Protein AF-A0A6J2X1V5-F1 (afdb_monomer_lite)

InterPro domains:
  IPR029526 PiggyBac transposable element-derived protein [PF13843] (39-191)
  IPR052638 PiggyBac transposable element-derived [PTHR47055] (6-188)

Foldseek 3Di:
DPDPPPPPPPPPDDDDPDDDDDDPDDDDDFDCVVPPPDDPVRVVCLLVPPVNLVLQQVQLQLQCVVVVNNPLPDDSLNSVLLVVVVVVCVVVPDPDPCQCCDPDPVRHDPSNNVSDPPVNSVSSVVRGWRDNPVDDDPVDQPSRCVNSCVSSVVSCVVPDGDDPDWDWDWDWAQDDDDGPQFDFDDDPDDDDPPGRRTRRPGPGDTDDDDPPPPPPDDDPDDDDDDDD

Secondary structure (DSSP, 8-state):
-----TT------PPPSSPPPPP-SPPPPP--GGGTT--HHHHHHTTS-HHHHHHHHHHHHHHHHHTT-S-----HHHHHHHHHHHHHHHHS--SSTTGGG-SSTTT--HHHHHHS-HHHHHHHHHH---S-TTS--SS-TTGGGHHHHHHHHHHHHHH----SSEEEEEEEEE--S--TTB------SSS------EEEEEEEEEEE---GGG--------------

Sequence (228 aa):
MPQINVSAKLEEFQWIQGDLEPSRQSFPDGNHLQYQNLSPVQLFEMFTDDEVLSMLIEETSRYALFKNCPDPRVTTEKMKCYIGILILTGYNDLPGKRFYWDSDSYMRNELVYNSMRRNRFLQISRFINFADDNHPDLSDKIWKMRPLMDKIKSKFLAHFEPEKHLCYDESMIKYFGKHSCKQFIRATKCGASIPVLGTLLTLKCTKETIPAVLRNTRNYSEKRQLQW

Structure (mmCIF, N/CA/C/O backbone):
data_AF-A0A6J2X1V5-F1
#
_entry.id   AF-A0A6J2X1V5-F1
#
loop_
_atom_site.group_PDB
_atom_site.id
_atom_site.type_symbol
_atom_site.label_atom_id
_atom_site.label_alt_id
_atom_site.label_comp_id
_atom_site.label_asym_id
_atom_site.label_entity_id
_atom_site.label_seq_id
_atom_site.pdbx_PDB_ins_code
_atom_site.Cartn_x
_atom_site.Cartn_y
_atom_site.Cartn_z
_atom_site.occupancy
_atom_site.B_iso_or_equiv
_atom_site.auth_seq_id
_atom_site.auth_comp_id
_atom_site.auth_asym_id
_atom_site.auth_atom_id
_atom_site.pdbx_PDB_model_num
ATOM 1 N N . MET A 1 1 ? -14.454 22.417 5.232 1.00 36.50 1 MET A N 1
ATOM 2 C CA . MET A 1 1 ? -13.923 21.276 6.006 1.00 36.50 1 MET A CA 1
ATOM 3 C C . MET A 1 1 ? -13.870 21.696 7.468 1.00 36.50 1 MET A C 1
ATOM 5 O O . MET A 1 1 ? -13.126 22.632 7.750 1.00 36.50 1 MET A O 1
ATOM 9 N N . PRO A 1 2 ? -14.682 21.130 8.377 1.00 31.45 2 PRO A N 1
ATOM 10 C CA . PRO A 1 2 ? -14.508 21.402 9.797 1.00 31.45 2 PRO A CA 1
ATOM 11 C C . PRO A 1 2 ? -13.168 20.802 10.241 1.00 31.45 2 PRO A C 1
ATOM 13 O O . PRO A 1 2 ? -12.906 19.617 10.058 1.00 31.45 2 PRO A O 1
ATOM 16 N N . GLN A 1 3 ? -12.292 21.665 10.746 1.00 29.95 3 GLN A N 1
ATOM 17 C CA . GLN A 1 3 ? -11.000 21.296 11.309 1.00 29.95 3 GLN A CA 1
ATOM 18 C C . GLN A 1 3 ? -11.257 20.478 12.577 1.00 29.95 3 GLN A C 1
ATOM 20 O O . GLN A 1 3 ? -11.801 21.009 13.546 1.00 29.95 3 GLN A O 1
ATOM 25 N N . ILE A 1 4 ? -10.896 19.193 12.581 1.00 39.75 4 ILE A N 1
ATOM 26 C CA . ILE A 1 4 ? -10.889 18.402 13.814 1.00 39.75 4 ILE A CA 1
ATOM 27 C C . ILE A 1 4 ? -9.754 18.962 14.669 1.00 39.75 4 ILE A C 1
ATOM 29 O O . ILE A 1 4 ? -8.573 18.763 14.387 1.00 39.75 4 ILE A O 1
ATOM 33 N N . ASN A 1 5 ? -10.125 19.739 15.680 1.00 33.47 5 ASN A N 1
ATOM 34 C CA . ASN A 1 5 ? -9.192 20.336 16.615 1.00 33.47 5 ASN A CA 1
ATOM 35 C C . ASN A 1 5 ? -8.626 19.228 17.517 1.00 33.47 5 ASN A C 1
ATOM 37 O O . ASN A 1 5 ? -9.266 18.809 18.477 1.00 33.47 5 ASN A O 1
ATOM 41 N N . VAL A 1 6 ? -7.419 18.749 17.205 1.00 44.69 6 VAL A N 1
ATOM 42 C CA . VAL A 1 6 ? -6.697 17.716 17.979 1.00 44.69 6 VAL A CA 1
ATOM 43 C C . VAL A 1 6 ? -6.245 18.240 19.361 1.00 44.69 6 VAL A C 1
ATOM 45 O O . VAL A 1 6 ? -5.670 17.506 20.153 1.00 44.69 6 VAL A O 1
ATOM 48 N N . SER A 1 7 ? -6.539 19.505 19.690 1.00 42.50 7 SER A N 1
ATOM 49 C CA . SER A 1 7 ? -6.246 20.143 20.983 1.00 42.50 7 SER A CA 1
ATOM 50 C C . SER A 1 7 ? -7.385 20.025 22.011 1.00 42.50 7 SER A C 1
ATOM 52 O O . SER A 1 7 ? -7.439 20.781 22.984 1.00 42.50 7 SER A O 1
ATOM 54 N N . ALA A 1 8 ? -8.331 19.100 21.824 1.00 47.97 8 ALA A N 1
ATOM 55 C CA . ALA A 1 8 ? -9.239 18.744 22.909 1.00 47.97 8 ALA A CA 1
ATOM 56 C C . ALA A 1 8 ? -8.402 18.112 24.032 1.00 47.97 8 ALA A C 1
ATOM 58 O O . ALA A 1 8 ? -7.879 17.010 23.871 1.00 47.97 8 ALA A O 1
ATOM 59 N N . LYS A 1 9 ? -8.227 18.843 25.145 1.00 43.59 9 LYS A N 1
ATOM 60 C CA . LYS A 1 9 ? -7.668 18.321 26.399 1.00 43.59 9 LYS A CA 1
ATOM 61 C C . LYS A 1 9 ? -8.303 16.955 26.653 1.00 43.59 9 LYS A C 1
ATOM 63 O O . LYS A 1 9 ? -9.507 16.889 26.878 1.00 43.59 9 LYS A O 1
ATOM 68 N N . LEU A 1 10 ? -7.507 15.889 26.594 1.00 54.78 10 LEU A N 1
ATOM 69 C CA . LEU A 1 10 ? -7.910 14.604 27.150 1.00 54.78 10 LEU A CA 1
ATOM 70 C C . LEU A 1 10 ? -8.182 14.878 28.626 1.00 54.78 10 LEU A C 1
ATOM 72 O O . LEU A 1 10 ? -7.253 15.206 29.364 1.00 54.78 10 LEU A O 1
ATOM 76 N N . GLU A 1 11 ? -9.454 14.869 29.016 1.00 63.28 11 GLU A N 1
ATOM 77 C CA . GLU A 1 11 ? -9.826 14.972 30.421 1.00 63.28 11 GLU A CA 1
ATOM 78 C C . GLU A 1 11 ? -9.042 13.902 31.186 1.00 63.28 11 GLU A C 1
ATOM 80 O O . GLU A 1 11 ? -8.930 12.760 30.732 1.00 63.28 11 GLU A O 1
ATOM 85 N N . GLU A 1 12 ? -8.412 14.284 32.299 1.00 62.53 12 GLU A N 1
ATOM 86 C CA . GLU A 1 12 ? -7.678 13.335 33.130 1.00 62.53 12 GLU A CA 1
ATOM 87 C C . GLU A 1 12 ? -8.662 12.286 33.649 1.00 62.53 12 GLU A C 1
ATOM 89 O O . GLU A 1 12 ? -9.468 12.541 34.544 1.00 62.53 12 GLU A O 1
ATOM 94 N N . PHE A 1 13 ? -8.614 11.098 33.051 1.00 75.56 13 PHE A N 1
ATOM 95 C CA . PHE A 1 13 ? -9.433 9.973 33.467 1.00 75.56 13 PHE A CA 1
ATOM 96 C C . PHE A 1 13 ? -9.028 9.561 34.884 1.00 75.56 13 PHE A C 1
ATOM 98 O O . PHE A 1 13 ? -7.906 9.107 35.119 1.00 75.56 13 PHE A O 1
ATOM 105 N N . GLN A 1 14 ? -9.949 9.702 35.834 1.00 79.19 14 GLN A N 1
ATOM 106 C CA . GLN A 1 14 ? -9.776 9.157 37.174 1.00 79.19 14 GLN A CA 1
ATOM 107 C C . GLN A 1 14 ? -10.200 7.692 37.183 1.00 79.19 14 GLN A C 1
ATOM 109 O O . GLN A 1 14 ? -11.307 7.343 36.773 1.00 79.19 14 GLN A O 1
ATOM 114 N N . TRP A 1 15 ? -9.311 6.827 37.663 1.00 80.94 15 TRP A N 1
ATOM 115 C CA . TRP A 1 15 ? -9.642 5.429 37.894 1.00 80.94 15 TRP A CA 1
ATOM 116 C C . TRP A 1 15 ? -10.645 5.329 39.037 1.00 80.94 15 TRP A C 1
ATOM 118 O O . TRP A 1 15 ? -10.362 5.738 40.162 1.00 80.94 15 TRP A O 1
ATOM 128 N N . ILE A 1 16 ? -11.810 4.767 38.741 1.00 84.62 16 ILE A N 1
ATOM 129 C CA . ILE A 1 16 ? -12.845 4.486 39.730 1.00 84.62 16 ILE A CA 1
ATOM 130 C C . ILE A 1 16 ? -12.742 3.006 40.090 1.00 84.62 16 ILE A C 1
ATOM 132 O O . ILE A 1 16 ? -12.635 2.150 39.212 1.00 84.62 16 ILE A O 1
ATOM 136 N N . GLN A 1 17 ? -12.758 2.698 41.385 1.00 83.56 17 GLN A N 1
ATOM 137 C CA . GLN A 1 17 ? -12.837 1.324 41.862 1.00 83.56 17 GLN A CA 1
ATOM 138 C C . GLN A 1 17 ? -14.309 0.901 41.928 1.00 83.56 17 GLN A C 1
ATOM 140 O O . GLN A 1 17 ? -15.065 1.423 42.744 1.00 83.56 17 GLN A O 1
ATOM 145 N N . GLY A 1 18 ? -14.708 -0.043 41.079 1.00 87.25 18 GLY A N 1
ATOM 146 C CA . GLY A 1 18 ? -16.077 -0.553 41.000 1.00 87.25 18 GLY A CA 1
ATOM 147 C C . GLY A 1 18 ? -16.443 -0.982 39.582 1.00 87.25 18 GLY A C 1
ATOM 148 O O . GLY A 1 18 ? -15.632 -0.855 38.663 1.00 87.25 18 GLY A O 1
ATOM 149 N N . ASP A 1 19 ? -17.663 -1.486 39.415 1.00 81.75 19 ASP A N 1
ATOM 150 C CA . ASP A 1 19 ? -18.209 -1.771 38.091 1.00 81.75 19 ASP A CA 1
ATOM 151 C C . ASP A 1 19 ? -18.614 -0.465 37.394 1.00 81.75 19 ASP A C 1
ATOM 153 O O . ASP A 1 19 ? -19.048 0.500 38.026 1.00 81.75 19 ASP A O 1
ATOM 157 N N . LEU A 1 20 ? -18.461 -0.428 36.069 1.00 79.75 20 LEU A N 1
ATOM 158 C CA . LEU A 1 20 ? -18.963 0.682 35.269 1.00 79.75 20 LEU A CA 1
ATOM 159 C C . LEU A 1 20 ? -20.489 0.625 35.257 1.00 79.75 20 LEU A C 1
ATOM 161 O O . LEU A 1 20 ? -21.074 -0.343 34.768 1.00 79.75 20 LEU A O 1
ATOM 165 N N . GLU A 1 21 ? -21.130 1.683 35.746 1.00 79.56 21 GLU A N 1
ATOM 166 C CA . GLU A 1 21 ? -22.577 1.819 35.635 1.00 79.56 21 GLU A CA 1
ATOM 167 C C . GLU A 1 21 ? -22.973 1.853 34.150 1.00 79.56 21 GLU A C 1
ATOM 169 O O . GLU A 1 21 ? -22.438 2.668 33.385 1.00 79.56 21 GLU A O 1
ATOM 174 N N . PRO A 1 22 ? -23.889 0.979 33.695 1.00 70.38 22 PRO A N 1
ATOM 175 C CA . PRO A 1 22 ? -24.282 0.947 32.301 1.00 70.38 22 PRO A CA 1
ATOM 176 C C . PRO A 1 22 ? -24.931 2.279 31.919 1.00 70.38 22 PRO A C 1
ATOM 178 O O . PRO A 1 22 ? -25.996 2.656 32.414 1.00 70.38 22 PRO A O 1
ATOM 181 N N . SER A 1 23 ? -24.279 2.988 30.998 1.00 69.62 23 SER A N 1
ATOM 182 C CA . SER A 1 23 ? -24.845 4.156 30.333 1.00 69.62 23 SER A CA 1
ATOM 183 C C . SER A 1 23 ? -26.221 3.803 29.758 1.00 69.62 23 SER A C 1
ATOM 185 O O . SER A 1 23 ? -26.358 2.870 28.966 1.00 69.62 23 SER A O 1
ATOM 187 N N . ARG A 1 24 ? -27.254 4.562 30.144 1.00 66.00 24 ARG A N 1
ATOM 188 C CA . ARG A 1 24 ? -28.610 4.431 29.579 1.00 66.00 24 ARG A CA 1
ATOM 189 C C . ARG A 1 24 ? -28.733 5.025 28.172 1.00 66.00 24 ARG A C 1
ATOM 191 O O . ARG A 1 24 ? -29.808 4.948 27.584 1.00 66.00 24 ARG A O 1
ATOM 198 N N . GLN A 1 25 ? -27.683 5.658 27.650 1.00 76.25 25 GLN A N 1
ATOM 199 C CA . GLN A 1 25 ? -27.736 6.290 26.337 1.00 76.25 25 GLN A CA 1
ATOM 200 C C . GLN A 1 25 ? -27.699 5.222 25.241 1.00 76.25 25 GLN A C 1
ATOM 202 O O . GLN A 1 25 ? -26.851 4.328 25.243 1.00 76.25 25 GLN A O 1
ATOM 207 N N . SER A 1 26 ? -28.636 5.312 24.297 1.00 81.25 26 SER A N 1
ATOM 208 C CA . SER A 1 26 ? -28.599 4.514 23.077 1.00 81.25 26 SER A CA 1
ATOM 209 C C . SER A 1 26 ? -27.367 4.892 22.263 1.00 81.25 26 SER A C 1
ATOM 211 O O . SER A 1 26 ? -27.093 6.075 22.061 1.00 81.25 26 SER A O 1
ATOM 213 N N . PHE A 1 27 ? -26.644 3.888 21.778 1.00 81.25 27 PHE A N 1
ATOM 214 C CA . PHE A 1 27 ? -25.557 4.112 20.837 1.00 81.25 27 PHE A CA 1
ATOM 215 C C . PHE A 1 27 ? -26.139 4.705 19.536 1.00 81.25 27 PHE A C 1
ATOM 217 O O . PHE A 1 27 ? -27.140 4.163 19.063 1.00 81.25 27 PHE A O 1
ATOM 224 N N . PRO A 1 28 ? -25.594 5.812 18.998 1.00 84.75 28 PRO A N 1
ATOM 225 C CA . PRO A 1 28 ? -26.135 6.442 17.797 1.00 84.75 28 PRO A CA 1
ATOM 226 C C . PRO A 1 28 ? -25.982 5.528 16.576 1.00 84.75 28 PRO A C 1
ATOM 228 O O . PRO A 1 28 ? -24.998 4.799 16.466 1.00 84.75 28 PRO A O 1
ATOM 231 N N . ASP A 1 29 ? -26.938 5.585 15.651 1.00 82.25 29 ASP A N 1
ATOM 232 C CA . ASP A 1 29 ? -26.817 4.887 14.370 1.00 82.25 29 ASP A CA 1
ATOM 233 C C . ASP A 1 29 ? -25.713 5.529 13.510 1.00 82.25 29 ASP A C 1
ATOM 235 O O . ASP A 1 29 ? -25.542 6.752 13.507 1.00 82.25 29 ASP A O 1
ATOM 239 N N . GLY A 1 30 ? -24.967 4.701 12.774 1.00 80.06 30 GLY A N 1
ATOM 240 C CA . GLY A 1 30 ? -23.887 5.157 11.897 1.00 80.06 30 GLY A CA 1
ATOM 241 C C . GLY A 1 30 ? -24.402 6.023 10.743 1.00 80.06 30 GLY A C 1
ATOM 242 O O . GLY A 1 30 ? -25.384 5.683 10.076 1.00 80.06 30 GLY A O 1
ATOM 243 N N . ASN A 1 31 ? -23.734 7.149 10.476 1.00 84.38 31 ASN A N 1
ATOM 244 C CA . ASN A 1 31 ? -24.107 8.044 9.382 1.00 84.38 31 ASN A CA 1
ATOM 245 C C . ASN A 1 31 ? -23.266 7.783 8.125 1.00 84.38 31 ASN A C 1
ATOM 247 O O . ASN A 1 31 ? -22.208 8.369 7.920 1.00 84.38 31 ASN A O 1
ATOM 251 N N . HIS A 1 32 ? -23.787 6.955 7.222 1.00 84.75 32 HIS A N 1
ATOM 252 C CA . HIS A 1 32 ? -23.087 6.607 5.981 1.00 84.75 32 HIS A CA 1
ATOM 253 C C . HIS A 1 32 ? -23.535 7.416 4.754 1.00 84.75 32 HIS A C 1
ATOM 255 O O . HIS A 1 32 ? -23.138 7.092 3.634 1.00 84.75 32 HIS A O 1
ATOM 261 N N . LEU A 1 33 ? -24.356 8.464 4.925 1.00 87.00 33 LEU A N 1
ATOM 262 C CA . LEU A 1 33 ? -24.936 9.236 3.811 1.00 87.00 33 LEU A CA 1
ATOM 263 C C . LEU A 1 33 ? -23.867 9.800 2.867 1.00 87.00 33 LEU A C 1
ATOM 265 O O . LEU A 1 33 ? -24.051 9.802 1.651 1.00 87.00 33 LEU A O 1
ATOM 269 N N . GLN A 1 34 ? -22.724 10.215 3.418 1.00 86.06 34 GLN A N 1
ATOM 270 C CA . GLN A 1 34 ? -21.611 10.767 2.644 1.00 86.06 34 GLN A CA 1
ATOM 271 C C . GLN A 1 34 ? -20.937 9.754 1.701 1.00 86.06 34 GLN A C 1
ATOM 273 O O . GLN A 1 34 ? -20.249 10.161 0.768 1.00 86.06 34 GLN A O 1
ATOM 278 N N . TYR A 1 35 ? -21.158 8.451 1.905 1.00 89.56 35 TYR A N 1
ATOM 279 C CA . TYR A 1 35 ? -20.534 7.379 1.126 1.00 89.56 35 TYR A CA 1
ATOM 280 C C . TYR A 1 35 ? -21.466 6.756 0.076 1.00 89.56 35 TYR A C 1
ATOM 282 O O . TYR A 1 35 ? -20.986 6.082 -0.831 1.00 89.56 35 TYR A O 1
ATOM 290 N N . GLN A 1 36 ? -22.784 6.982 0.158 1.00 88.38 36 GLN A N 1
ATOM 291 C CA . GLN A 1 36 ? -23.782 6.260 -0.652 1.00 88.38 36 GLN A CA 1
ATOM 292 C C . GLN A 1 36 ? -23.628 6.457 -2.165 1.00 88.38 36 GLN A C 1
ATOM 294 O O . GLN A 1 36 ? -23.953 5.562 -2.939 1.00 88.38 36 GLN A O 1
ATOM 299 N N . ASN A 1 37 ? -23.121 7.617 -2.586 1.00 92.50 37 ASN A N 1
ATOM 300 C CA . ASN A 1 37 ? -22.983 7.975 -4.000 1.00 92.50 37 ASN A CA 1
ATOM 301 C C . ASN A 1 37 ? -21.549 7.821 -4.528 1.00 92.50 37 ASN A C 1
ATOM 303 O O . ASN A 1 37 ? -21.257 8.257 -5.642 1.00 92.50 37 ASN A O 1
ATOM 307 N N . LEU A 1 38 ? -20.642 7.244 -3.736 1.00 94.25 38 LEU A N 1
ATOM 308 C CA . LEU A 1 38 ? -19.249 7.070 -4.129 1.00 94.25 38 LEU A CA 1
ATOM 309 C C . LEU A 1 38 ? -19.047 5.719 -4.810 1.00 94.25 38 LEU A C 1
ATOM 311 O O . LEU A 1 38 ? -19.494 4.674 -4.340 1.00 94.25 38 LEU A O 1
ATOM 315 N N . SER A 1 39 ? -18.321 5.737 -5.922 1.00 96.69 39 SER A N 1
ATOM 316 C CA . SER A 1 39 ? -17.843 4.511 -6.557 1.00 96.69 39 SER A CA 1
ATOM 317 C C . SER A 1 39 ? -16.803 3.801 -5.673 1.00 96.69 39 SER A C 1
ATOM 319 O O . SER A 1 39 ? -16.118 4.453 -4.879 1.00 96.69 39 SER A O 1
ATOM 321 N N . PRO A 1 40 ? -16.590 2.483 -5.847 1.00 94.62 40 PRO A N 1
ATOM 322 C CA . PRO A 1 40 ? -15.560 1.750 -5.107 1.00 94.62 40 PRO A CA 1
ATOM 323 C C . PRO A 1 40 ? -14.154 2.353 -5.236 1.00 94.62 40 PRO A C 1
ATOM 325 O O . PRO A 1 40 ? -13.378 2.325 -4.285 1.00 94.62 40 PRO A O 1
ATOM 328 N N . VAL A 1 41 ? -13.832 2.930 -6.400 1.00 94.75 41 VAL A N 1
ATOM 329 C CA . VAL A 1 41 ? -12.548 3.609 -6.631 1.00 94.75 41 VAL A CA 1
ATOM 330 C C . VAL A 1 41 ? -12.456 4.883 -5.798 1.00 94.75 41 VAL A C 1
ATOM 332 O O . VAL A 1 41 ? -11.451 5.086 -5.130 1.00 94.75 41 VAL A O 1
ATOM 335 N N . GLN A 1 42 ? -13.515 5.696 -5.771 1.00 95.25 42 GLN A N 1
ATOM 336 C CA . GLN A 1 42 ? -13.543 6.910 -4.954 1.00 95.25 42 GLN A CA 1
ATOM 337 C C . GLN A 1 42 ? -13.412 6.582 -3.468 1.00 95.25 42 GLN A C 1
ATOM 339 O O . GLN A 1 42 ? -12.629 7.230 -2.787 1.00 95.25 42 GLN A O 1
ATOM 344 N N . LEU A 1 43 ? -14.102 5.544 -2.981 1.00 94.81 43 LEU A N 1
ATOM 345 C CA . LEU A 1 43 ? -13.963 5.077 -1.598 1.00 94.81 43 LEU A CA 1
ATOM 346 C C . LEU A 1 43 ? -12.525 4.650 -1.282 1.00 94.81 43 LEU A C 1
ATOM 348 O O . LEU A 1 43 ? -11.999 4.987 -0.227 1.00 94.81 43 LEU A O 1
ATOM 352 N N . PHE A 1 44 ? -11.862 3.945 -2.201 1.00 94.62 44 PHE A N 1
ATOM 353 C CA . PHE A 1 44 ? -10.459 3.561 -2.039 1.00 94.62 44 PHE A CA 1
ATOM 354 C C . PHE A 1 44 ? -9.514 4.775 -2.020 1.00 94.62 44 PHE A C 1
ATOM 356 O O . PHE A 1 44 ? -8.597 4.844 -1.197 1.00 94.62 44 PHE A O 1
ATOM 363 N N . GLU A 1 45 ? -9.747 5.751 -2.898 1.00 94.94 45 GLU A N 1
ATOM 364 C CA . GLU A 1 45 ? -8.949 6.978 -2.996 1.00 94.94 45 GLU A CA 1
ATOM 365 C C . GLU A 1 45 ? -9.090 7.887 -1.762 1.00 94.94 45 GLU A C 1
ATOM 367 O O . GLU A 1 45 ? -8.212 8.708 -1.525 1.00 94.94 45 GLU A O 1
ATOM 372 N N . MET A 1 46 ? -10.102 7.688 -0.906 1.00 94.38 46 MET A N 1
ATOM 373 C CA . MET A 1 46 ? -10.169 8.353 0.408 1.00 94.38 46 MET A CA 1
ATOM 374 C C . MET A 1 46 ? -9.038 7.914 1.354 1.00 94.38 46 MET A C 1
ATOM 376 O O . MET A 1 46 ? -8.592 8.691 2.196 1.00 94.38 46 MET A O 1
ATOM 380 N N . PHE A 1 47 ? -8.554 6.675 1.213 1.00 93.94 47 PHE A N 1
ATOM 381 C CA . PHE A 1 47 ? -7.459 6.124 2.023 1.00 93.94 47 PHE A CA 1
ATOM 382 C C . PHE A 1 47 ? -6.101 6.199 1.319 1.00 93.94 47 PHE A C 1
ATOM 384 O O . PHE A 1 47 ? -5.064 6.217 1.981 1.00 93.94 47 PHE A O 1
ATOM 391 N N . THR A 1 48 ? -6.106 6.226 -0.015 1.00 94.25 48 THR A N 1
ATOM 392 C CA . THR A 1 48 ? -4.909 6.311 -0.866 1.00 94.25 48 THR A CA 1
ATOM 393 C C . THR A 1 48 ? -4.969 7.586 -1.701 1.00 94.25 48 THR A C 1
ATOM 395 O O . THR A 1 48 ? -5.017 7.546 -2.931 1.00 94.25 48 THR A O 1
ATOM 398 N N . ASP A 1 49 ? -5.029 8.716 -1.006 1.00 94.38 49 ASP A N 1
ATOM 399 C CA . ASP A 1 49 ? -5.141 10.037 -1.611 1.00 94.38 49 ASP A CA 1
ATOM 400 C C . ASP A 1 49 ? -3.813 10.512 -2.226 1.00 94.38 49 ASP A C 1
ATOM 402 O O . ASP A 1 49 ? -2.777 9.837 -2.170 1.00 94.38 49 ASP A O 1
ATOM 406 N N . ASP A 1 50 ? -3.834 11.702 -2.827 1.00 95.31 50 ASP A N 1
ATOM 407 C CA . ASP A 1 50 ? -2.652 12.286 -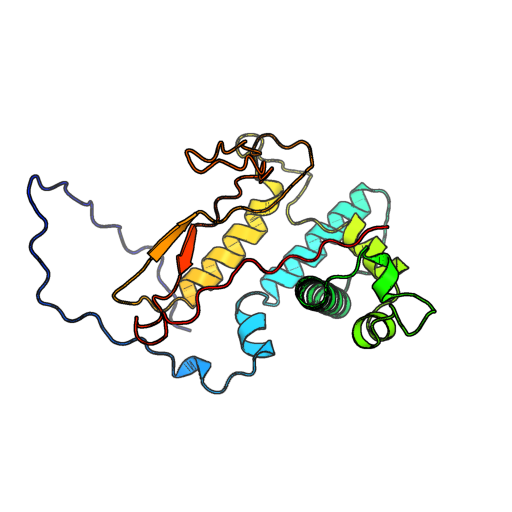3.467 1.00 95.31 50 ASP A CA 1
ATOM 408 C C . ASP A 1 50 ? -1.504 12.522 -2.476 1.00 95.31 50 ASP A C 1
ATOM 410 O O . ASP A 1 50 ? -0.340 12.464 -2.870 1.00 95.31 50 ASP A O 1
ATOM 414 N N . GLU A 1 51 ? -1.800 12.733 -1.190 1.00 95.31 51 GLU A N 1
ATOM 415 C CA . GLU A 1 51 ? -0.793 12.870 -0.137 1.00 95.31 51 GLU A CA 1
ATOM 416 C C . GLU A 1 51 ? -0.044 11.548 0.080 1.00 95.31 51 GLU A C 1
ATOM 418 O O . GLU A 1 51 ? 1.192 11.517 0.070 1.00 95.31 51 GLU A O 1
ATOM 423 N N . VAL A 1 52 ? -0.780 10.441 0.234 1.00 95.94 52 VAL A N 1
ATOM 424 C CA . VAL A 1 52 ? -0.189 9.104 0.352 1.00 95.94 52 VAL A CA 1
ATOM 425 C C . VAL A 1 52 ? 0.590 8.761 -0.914 1.00 95.94 52 VAL A C 1
ATOM 427 O O . VAL A 1 52 ? 1.744 8.346 -0.822 1.00 95.94 52 VAL A O 1
ATOM 430 N N . LEU A 1 53 ? 0.009 8.975 -2.098 1.00 96.38 53 LEU A N 1
ATOM 431 C CA . LEU A 1 53 ? 0.671 8.681 -3.371 1.00 96.38 53 LEU A CA 1
ATOM 432 C C . LEU A 1 53 ? 1.949 9.499 -3.566 1.00 96.38 53 LEU A C 1
ATOM 434 O O . LEU A 1 53 ? 2.959 8.941 -3.994 1.00 96.38 53 LEU A O 1
ATOM 438 N N . SER A 1 54 ? 1.931 10.788 -3.228 1.00 96.19 54 SER A N 1
ATOM 439 C CA . SER A 1 54 ? 3.109 11.654 -3.331 1.00 96.19 54 SER A CA 1
ATOM 440 C C . SER A 1 54 ? 4.234 11.158 -2.432 1.00 96.19 54 SER A C 1
ATOM 442 O O . SER A 1 54 ? 5.358 11.004 -2.906 1.00 96.19 54 SER A O 1
ATOM 444 N N . MET A 1 55 ? 3.920 10.793 -1.184 1.00 95.88 55 MET A N 1
ATOM 445 C CA . MET A 1 55 ? 4.897 10.200 -0.268 1.00 95.88 55 MET A CA 1
ATOM 446 C C . MET A 1 55 ? 5.478 8.894 -0.830 1.00 95.88 55 MET A C 1
ATOM 448 O O . MET A 1 55 ? 6.695 8.727 -0.860 1.00 95.88 55 MET A O 1
ATOM 452 N N . LEU A 1 56 ? 4.639 7.996 -1.361 1.00 95.88 56 LEU A N 1
ATOM 453 C CA . LEU A 1 56 ? 5.116 6.752 -1.976 1.00 95.88 56 LEU A CA 1
ATOM 454 C C . LEU A 1 56 ? 6.090 7.019 -3.130 1.00 95.88 56 LEU A C 1
ATOM 456 O O . LEU A 1 56 ? 7.103 6.331 -3.262 1.00 95.88 56 LEU A O 1
ATOM 460 N N . ILE A 1 57 ? 5.778 7.989 -3.989 1.00 95.69 57 ILE A N 1
ATOM 461 C CA . ILE A 1 57 ? 6.596 8.337 -5.156 1.00 95.69 57 ILE A CA 1
ATOM 462 C C . ILE A 1 57 ? 7.919 8.960 -4.718 1.00 95.69 57 ILE A C 1
ATOM 464 O O . ILE A 1 57 ? 8.968 8.575 -5.241 1.00 95.69 57 ILE A O 1
ATOM 468 N N . GLU A 1 58 ? 7.877 9.890 -3.768 1.00 94.88 58 GLU A N 1
ATOM 469 C CA . GLU A 1 58 ? 9.046 10.590 -3.248 1.00 94.88 58 GLU A CA 1
ATOM 470 C C . GLU A 1 58 ? 10.027 9.611 -2.597 1.00 94.88 58 GLU A C 1
ATOM 472 O O . GLU A 1 58 ? 11.187 9.533 -3.008 1.00 94.88 58 GLU A O 1
ATOM 477 N N . GLU A 1 59 ? 9.547 8.779 -1.669 1.00 94.81 59 GLU A N 1
ATOM 478 C CA . GLU A 1 59 ? 10.392 7.822 -0.952 1.00 94.81 59 GLU A CA 1
ATOM 479 C C . GLU A 1 59 ? 10.942 6.725 -1.867 1.00 94.81 59 GLU A C 1
ATOM 481 O O . GLU A 1 59 ? 12.111 6.340 -1.763 1.00 94.81 59 GLU A O 1
ATOM 486 N N . THR A 1 60 ? 10.136 6.255 -2.823 1.00 95.44 60 THR A N 1
ATOM 487 C CA . THR A 1 60 ? 10.588 5.303 -3.850 1.00 95.44 60 THR A CA 1
ATOM 488 C C . THR A 1 60 ? 11.671 5.915 -4.738 1.00 95.44 60 THR A C 1
ATOM 490 O O . THR A 1 60 ? 12.647 5.246 -5.086 1.00 95.44 60 THR A O 1
ATOM 493 N N . SER A 1 61 ? 11.522 7.186 -5.115 1.00 94.44 61 SER A N 1
ATOM 494 C CA . SER A 1 61 ? 12.488 7.884 -5.970 1.00 94.44 61 SER A CA 1
ATOM 495 C C . SER A 1 61 ? 13.795 8.158 -5.232 1.00 94.44 61 SER A C 1
ATOM 497 O O . SER A 1 61 ? 14.871 7.891 -5.770 1.00 94.44 61 SER A O 1
ATOM 499 N N . ARG A 1 62 ? 13.711 8.589 -3.970 1.00 92.75 62 ARG A N 1
ATOM 500 C CA . ARG A 1 62 ? 14.862 8.761 -3.078 1.00 92.75 62 ARG A CA 1
ATOM 501 C C . ARG A 1 62 ? 15.630 7.452 -2.895 1.00 92.75 62 ARG A C 1
ATOM 503 O O . ARG A 1 62 ? 16.854 7.428 -3.025 1.00 92.75 62 ARG A O 1
ATOM 510 N N . TYR A 1 63 ? 14.926 6.342 -2.675 1.00 93.94 63 TYR A N 1
ATOM 511 C CA . TYR A 1 63 ? 15.565 5.034 -2.544 1.00 93.94 63 TYR A CA 1
ATOM 512 C C . TYR A 1 63 ? 16.190 4.540 -3.858 1.00 93.94 63 TYR A C 1
ATOM 514 O O . TYR A 1 63 ? 17.277 3.958 -3.855 1.00 93.94 63 TYR A O 1
ATOM 522 N N . ALA A 1 64 ? 15.548 4.794 -5.001 1.00 93.56 64 ALA A N 1
ATOM 523 C CA . ALA A 1 64 ? 16.125 4.484 -6.307 1.00 93.56 64 ALA A CA 1
ATOM 524 C C . ALA A 1 64 ? 17.443 5.243 -6.538 1.00 93.56 64 ALA A C 1
ATOM 526 O O . ALA A 1 64 ? 18.428 4.628 -6.955 1.00 93.56 64 ALA A O 1
ATOM 527 N N . LEU A 1 65 ? 17.489 6.534 -6.188 1.00 92.31 65 LEU A N 1
ATOM 528 C CA . LEU A 1 65 ? 18.701 7.356 -6.235 1.00 92.31 65 LEU A CA 1
ATOM 529 C C . LEU A 1 65 ? 19.808 6.778 -5.347 1.00 92.31 65 LEU A C 1
ATOM 531 O O . LEU A 1 65 ? 20.927 6.587 -5.818 1.00 92.31 65 LEU A O 1
ATOM 535 N N . PHE A 1 66 ? 19.480 6.397 -4.109 1.00 90.31 66 PHE A N 1
ATOM 536 C CA . PHE A 1 66 ? 20.414 5.729 -3.195 1.00 90.31 66 PHE A CA 1
ATOM 537 C C . PHE A 1 66 ? 20.980 4.416 -3.770 1.00 90.31 66 PHE A C 1
ATOM 539 O O . PHE A 1 66 ? 22.124 4.043 -3.513 1.00 90.31 66 PHE A O 1
ATOM 546 N N . LYS A 1 67 ? 20.201 3.708 -4.595 1.00 90.81 67 LYS A N 1
ATOM 547 C CA . LYS A 1 67 ? 20.630 2.499 -5.319 1.00 90.81 67 LYS A CA 1
ATOM 548 C C . LYS A 1 67 ? 21.289 2.785 -6.673 1.00 90.81 67 LYS A C 1
ATOM 550 O O . LYS A 1 67 ? 21.410 1.862 -7.480 1.00 90.81 67 LYS A O 1
ATOM 555 N N . ASN A 1 68 ? 21.739 4.017 -6.915 1.00 91.06 68 ASN A N 1
ATOM 556 C CA . ASN A 1 68 ? 22.368 4.464 -8.161 1.00 91.06 68 ASN A CA 1
ATOM 557 C C . ASN A 1 68 ? 21.469 4.287 -9.400 1.00 91.06 68 ASN A C 1
ATOM 559 O O . ASN A 1 68 ? 21.945 4.014 -10.502 1.00 91.06 68 ASN A O 1
ATOM 563 N N . CYS A 1 69 ? 20.153 4.430 -9.227 1.00 89.25 69 CYS A N 1
ATOM 564 C CA . CYS A 1 69 ? 19.186 4.515 -10.316 1.00 89.25 69 CYS A CA 1
ATOM 565 C C . CYS A 1 69 ? 18.656 5.958 -10.386 1.00 89.25 69 CYS A C 1
ATOM 567 O O . CYS A 1 69 ? 17.706 6.284 -9.676 1.00 89.25 69 CYS A O 1
ATOM 569 N N . PRO A 1 70 ? 19.270 6.830 -11.211 1.00 76.38 70 PRO A N 1
ATOM 570 C CA . PRO A 1 70 ? 19.012 8.270 -11.173 1.00 76.38 70 PRO A CA 1
ATOM 571 C C . PRO A 1 70 ? 17.597 8.668 -11.598 1.00 76.38 70 PRO A C 1
ATOM 573 O O . PRO A 1 70 ? 17.116 9.718 -11.193 1.00 76.38 70 PRO A O 1
ATOM 576 N N . ASP A 1 71 ? 16.918 7.834 -12.389 1.00 80.69 71 ASP A N 1
ATOM 577 C CA . ASP A 1 71 ? 15.540 8.094 -12.796 1.00 80.69 71 ASP A CA 1
ATOM 578 C C . ASP A 1 71 ? 14.719 6.792 -12.885 1.00 80.69 71 ASP A C 1
ATOM 580 O O . ASP A 1 71 ? 14.715 6.098 -13.916 1.00 80.69 71 ASP A O 1
ATOM 584 N N . PRO A 1 72 ? 13.983 6.427 -11.817 1.00 81.62 72 PRO A N 1
ATOM 585 C CA . PRO A 1 72 ? 13.087 5.279 -11.857 1.00 81.62 72 PRO A CA 1
ATOM 586 C C . PRO A 1 72 ? 11.820 5.556 -12.697 1.00 81.62 72 PRO A C 1
ATOM 588 O O . PRO A 1 72 ? 11.079 4.619 -13.026 1.00 81.62 72 PRO A O 1
ATOM 591 N N . ARG A 1 73 ? 11.577 6.808 -13.127 1.00 87.12 73 ARG A N 1
ATOM 592 C CA . ARG A 1 73 ? 10.400 7.260 -13.893 1.00 87.12 73 ARG A CA 1
ATOM 593 C C . ARG A 1 73 ? 9.085 6.812 -13.260 1.00 87.12 73 ARG A C 1
ATOM 595 O O . ARG A 1 73 ? 8.223 6.261 -13.962 1.00 87.12 73 ARG A O 1
ATOM 602 N N . VAL A 1 74 ? 8.974 6.967 -11.942 1.00 90.31 74 VAL A N 1
ATOM 603 C CA . VAL A 1 74 ? 7.765 6.675 -11.164 1.00 90.31 74 VAL A CA 1
ATOM 604 C C . VAL A 1 74 ? 6.878 7.916 -11.207 1.00 90.31 74 VAL A C 1
ATOM 606 O O . VAL A 1 74 ? 7.279 8.981 -10.763 1.00 90.31 74 VAL A O 1
ATOM 609 N N . THR A 1 75 ? 5.694 7.779 -11.795 1.00 94.38 75 THR A N 1
ATOM 610 C CA . THR A 1 75 ? 4.673 8.834 -11.872 1.00 94.38 75 THR A CA 1
ATOM 611 C C . THR A 1 75 ? 3.446 8.398 -11.078 1.00 94.38 75 THR A C 1
ATOM 613 O O . THR A 1 75 ? 3.284 7.202 -10.816 1.00 94.38 75 THR A O 1
ATOM 616 N N . THR A 1 76 ? 2.552 9.331 -10.745 1.00 95.31 76 THR A N 1
ATOM 617 C CA . THR A 1 76 ? 1.291 9.034 -10.045 1.00 95.31 76 THR A CA 1
ATOM 618 C C . THR A 1 76 ? 0.477 7.962 -10.760 1.00 95.31 76 THR A C 1
ATOM 620 O O . THR A 1 76 ? 0.077 6.984 -10.137 1.00 95.31 76 THR A O 1
ATOM 623 N N . GLU A 1 77 ? 0.326 8.058 -12.081 1.00 95.06 77 GLU A N 1
ATOM 624 C CA . GLU A 1 77 ? -0.382 7.059 -12.895 1.00 95.06 77 GLU A CA 1
ATOM 625 C C . GLU A 1 77 ? 0.238 5.661 -12.778 1.00 95.06 77 GLU A C 1
ATOM 627 O O . GLU A 1 77 ? -0.465 4.668 -12.592 1.00 95.06 77 GLU A O 1
ATOM 632 N N . LYS A 1 78 ? 1.573 5.568 -12.831 1.00 95.38 78 LYS A N 1
ATOM 633 C CA . LYS A 1 78 ? 2.274 4.287 -12.681 1.00 95.38 78 LYS A CA 1
ATOM 634 C C . LYS A 1 78 ? 2.161 3.740 -11.267 1.00 95.38 78 LYS A C 1
ATOM 636 O O . LYS A 1 78 ? 2.064 2.526 -11.120 1.00 95.38 78 LYS A O 1
ATOM 641 N N . MET A 1 79 ? 2.172 4.598 -10.247 1.00 96.50 79 MET A N 1
ATOM 642 C CA . MET A 1 79 ? 1.979 4.177 -8.861 1.00 96.50 79 MET A CA 1
ATOM 643 C C . MET A 1 79 ? 0.546 3.678 -8.635 1.00 96.50 79 MET A C 1
ATOM 645 O O . MET A 1 79 ? 0.368 2.588 -8.097 1.00 96.50 79 MET A O 1
ATOM 649 N N . LYS A 1 80 ? -0.471 4.387 -9.145 1.00 96.25 80 LYS A N 1
ATOM 650 C CA . LYS A 1 80 ? -1.872 3.930 -9.129 1.00 96.25 80 LYS A CA 1
ATOM 651 C C . LYS A 1 80 ? -2.028 2.590 -9.851 1.00 96.25 80 LYS A C 1
ATOM 653 O O . LYS A 1 80 ? -2.600 1.656 -9.297 1.00 96.25 80 LYS A O 1
ATOM 658 N N . CYS A 1 81 ? -1.444 2.447 -11.042 1.00 96.62 81 CYS A N 1
ATOM 659 C CA . CYS A 1 81 ? -1.455 1.185 -11.783 1.00 96.62 81 CYS A CA 1
ATOM 660 C C . CYS A 1 81 ? -0.740 0.055 -11.021 1.00 96.62 81 CYS A C 1
ATOM 662 O O . CYS A 1 81 ? -1.222 -1.075 -11.004 1.00 96.62 81 CYS A O 1
ATOM 664 N N . TYR A 1 82 ? 0.389 0.346 -10.371 1.00 96.75 82 TYR A N 1
ATOM 665 C CA . TYR A 1 82 ? 1.116 -0.613 -9.540 1.00 96.75 82 TYR A CA 1
ATOM 666 C C . TYR A 1 82 ? 0.263 -1.106 -8.363 1.00 96.75 82 TYR A C 1
ATOM 668 O O . TYR A 1 82 ? 0.161 -2.313 -8.152 1.00 96.75 82 TYR A O 1
ATOM 676 N N . ILE A 1 83 ? -0.395 -0.191 -7.646 1.00 96.44 83 ILE A N 1
ATOM 677 C CA . ILE A 1 83 ? -1.313 -0.509 -6.543 1.00 96.44 83 ILE A CA 1
ATOM 678 C C . ILE A 1 83 ? -2.515 -1.316 -7.051 1.00 96.44 83 ILE A C 1
ATOM 680 O O . ILE A 1 83 ? -2.861 -2.331 -6.453 1.00 96.44 83 ILE A O 1
ATOM 684 N N . GLY A 1 84 ? -3.099 -0.935 -8.190 1.00 96.31 84 GLY A N 1
ATOM 685 C CA . GLY A 1 84 ? -4.194 -1.679 -8.818 1.00 96.31 84 GLY A CA 1
ATOM 686 C C . GLY A 1 84 ? -3.808 -3.120 -9.164 1.00 96.31 84 GLY A C 1
ATOM 687 O O . GLY A 1 84 ? -4.568 -4.048 -8.887 1.00 96.31 84 GLY A O 1
ATOM 688 N N . ILE A 1 85 ? -2.593 -3.333 -9.684 1.00 96.94 85 ILE A N 1
ATOM 689 C CA . ILE A 1 85 ? -2.057 -4.682 -9.905 1.00 96.94 85 ILE A CA 1
ATOM 690 C C . ILE A 1 85 ? -1.917 -5.420 -8.570 1.00 96.94 85 ILE A C 1
ATOM 692 O O . ILE A 1 85 ? -2.347 -6.563 -8.488 1.00 96.94 85 ILE A O 1
ATOM 696 N N . LEU A 1 86 ? -1.382 -4.796 -7.512 1.00 95.75 86 LEU A N 1
ATOM 697 C CA . LEU A 1 86 ? -1.272 -5.446 -6.197 1.00 95.75 86 LEU A CA 1
ATOM 698 C C . LEU A 1 86 ? -2.631 -5.926 -5.671 1.00 95.75 86 LEU A C 1
ATOM 700 O O . LEU A 1 86 ? -2.725 -7.074 -5.238 1.00 95.75 86 LEU A O 1
ATOM 704 N N . ILE A 1 87 ? -3.671 -5.092 -5.770 1.00 95.06 87 ILE A N 1
ATOM 705 C CA . ILE A 1 87 ? -5.043 -5.442 -5.373 1.00 95.06 87 ILE A CA 1
ATOM 706 C C . ILE A 1 87 ? -5.540 -6.647 -6.178 1.00 95.06 87 ILE A C 1
ATOM 708 O O . ILE A 1 87 ? -5.983 -7.635 -5.596 1.00 95.06 87 ILE A O 1
ATOM 712 N N . LEU A 1 88 ? -5.407 -6.607 -7.508 1.00 94.94 88 LEU A N 1
ATOM 713 C CA . LEU A 1 88 ? -5.850 -7.703 -8.368 1.00 94.94 88 LEU A CA 1
ATOM 714 C C . LEU A 1 88 ? -5.105 -9.005 -8.056 1.00 94.94 88 LEU A C 1
ATOM 716 O O . LEU A 1 88 ? -5.726 -10.059 -7.950 1.00 94.94 88 LEU A O 1
ATOM 720 N N . THR A 1 89 ? -3.783 -8.938 -7.887 1.00 93.31 89 THR A N 1
ATOM 721 C CA . THR A 1 89 ? -2.966 -10.121 -7.588 1.00 93.31 89 THR A CA 1
ATOM 722 C C . THR A 1 89 ? -3.209 -10.686 -6.195 1.00 93.31 89 THR A C 1
ATOM 724 O O . THR A 1 89 ? -2.869 -11.835 -5.981 1.00 93.31 89 THR A O 1
ATOM 727 N N . GLY A 1 90 ? -3.777 -9.910 -5.264 1.00 91.06 90 GLY A N 1
ATOM 728 C CA . GLY A 1 90 ? -4.204 -10.420 -3.958 1.00 91.06 90 GLY A CA 1
ATOM 729 C C . GLY A 1 90 ? -5.566 -11.117 -3.988 1.00 91.06 90 GLY A C 1
ATOM 730 O O . GLY A 1 90 ? -5.889 -11.859 -3.067 1.00 91.06 90 GLY A O 1
ATOM 731 N N . TYR A 1 91 ? -6.368 -10.876 -5.028 1.00 89.31 91 TYR A N 1
ATOM 732 C CA . TYR A 1 91 ? -7.643 -11.559 -5.259 1.00 89.31 91 TYR A CA 1
ATOM 733 C C . TYR A 1 91 ? -7.488 -12.783 -6.176 1.00 89.31 91 TYR A C 1
ATOM 735 O O . TYR A 1 91 ? -8.090 -13.825 -5.932 1.00 89.31 91 TYR A O 1
ATOM 743 N N . ASN A 1 92 ? -6.686 -12.658 -7.234 1.00 91.69 92 ASN A N 1
ATOM 744 C CA . ASN A 1 92 ? -6.430 -13.706 -8.216 1.00 91.69 92 ASN A CA 1
ATOM 745 C C . ASN A 1 92 ? -4.992 -14.209 -8.080 1.00 91.69 92 ASN A C 1
ATOM 747 O O . ASN A 1 92 ? -4.129 -13.757 -8.824 1.00 91.69 92 ASN A O 1
ATOM 751 N N . ASP A 1 93 ? -4.741 -15.118 -7.141 1.00 89.38 93 ASP A N 1
ATOM 752 C CA . ASP A 1 93 ? -3.402 -15.638 -6.859 1.00 89.38 93 ASP A CA 1
ATOM 753 C C . ASP A 1 93 ? -2.922 -16.655 -7.912 1.00 89.38 93 ASP A C 1
ATOM 755 O O . ASP A 1 93 ? -3.496 -17.731 -8.083 1.00 89.38 93 ASP A O 1
ATOM 759 N N . LEU A 1 94 ? -1.795 -16.354 -8.561 1.00 91.75 94 LEU A N 1
ATOM 760 C CA . LEU A 1 94 ? -1.045 -17.299 -9.398 1.00 91.75 94 LEU A CA 1
ATOM 761 C C . LEU A 1 94 ? 0.169 -17.880 -8.648 1.00 91.75 94 LEU A C 1
ATOM 763 O O . LEU A 1 94 ? 0.693 -17.227 -7.741 1.00 91.75 94 LEU A O 1
ATOM 767 N N . PRO A 1 95 ? 0.721 -19.043 -9.071 1.00 90.75 95 PRO A N 1
ATOM 768 C CA . PRO A 1 95 ? 1.887 -19.671 -8.424 1.00 90.75 95 PRO A CA 1
ATOM 769 C C . PRO A 1 95 ? 3.129 -18.772 -8.312 1.00 90.75 95 PRO A C 1
ATOM 771 O O . PRO A 1 95 ? 4.050 -19.037 -7.542 1.00 90.75 95 PRO A O 1
ATOM 774 N N . GLY A 1 96 ? 3.178 -17.693 -9.089 1.00 89.62 96 GLY A N 1
ATOM 775 C CA . GLY A 1 96 ? 4.257 -16.725 -9.071 1.00 89.62 96 GLY A CA 1
ATOM 776 C C . GLY A 1 96 ? 3.890 -15.438 -9.798 1.00 89.62 96 GLY A C 1
ATOM 777 O O . GLY A 1 96 ? 3.178 -15.428 -10.797 1.00 89.62 96 GLY A O 1
ATOM 778 N N . LYS A 1 97 ? 4.466 -14.323 -9.342 1.00 90.25 97 LYS A N 1
ATOM 779 C CA . LYS A 1 97 ? 4.169 -12.987 -9.885 1.00 90.25 97 LYS A CA 1
ATOM 780 C C . LYS A 1 97 ? 4.464 -12.845 -11.380 1.00 90.25 97 LYS A C 1
ATOM 782 O O . LYS A 1 97 ? 3.897 -11.989 -12.033 1.00 90.25 97 LYS A O 1
ATOM 787 N N . ARG A 1 98 ? 5.377 -13.633 -11.950 1.00 92.81 98 ARG A N 1
ATOM 788 C CA . ARG A 1 98 ? 5.725 -13.502 -13.376 1.00 92.81 98 ARG A CA 1
ATOM 789 C C . ARG A 1 98 ? 4.645 -14.060 -14.305 1.00 92.81 98 ARG A C 1
ATOM 791 O O . ARG A 1 98 ? 4.577 -13.588 -15.435 1.00 92.81 98 ARG A O 1
ATOM 798 N N . PHE A 1 99 ? 3.813 -14.983 -13.818 1.00 94.50 99 PHE A N 1
ATOM 799 C CA . PHE A 1 99 ? 2.775 -15.645 -14.610 1.00 94.50 99 PHE A CA 1
ATOM 800 C C . PHE A 1 99 ? 1.658 -14.693 -15.051 1.00 94.50 99 PHE A C 1
ATOM 802 O O . PHE A 1 99 ? 1.099 -14.884 -16.121 1.00 94.50 99 PHE A O 1
ATOM 809 N N . TYR A 1 100 ? 1.418 -13.586 -14.336 1.00 95.31 100 TYR A N 1
ATOM 810 C CA . TYR A 1 100 ? 0.470 -12.563 -14.808 1.00 95.31 100 TYR A CA 1
ATOM 811 C C . TYR A 1 100 ? 0.858 -11.970 -16.173 1.00 95.31 100 TYR A C 1
ATOM 813 O O . TYR A 1 100 ? -0.007 -11.470 -16.888 1.00 95.31 100 TYR A O 1
ATOM 821 N N . TRP A 1 101 ? 2.144 -12.045 -16.538 1.00 96.38 101 TRP A N 1
ATOM 822 C CA . TRP A 1 101 ? 2.690 -11.593 -17.818 1.00 96.38 101 TRP A CA 1
ATOM 823 C C . TRP A 1 101 ? 3.162 -12.742 -18.715 1.00 96.38 101 TRP A C 1
ATOM 825 O O . TRP A 1 101 ? 4.052 -12.533 -19.546 1.00 96.38 101 TRP A O 1
ATOM 835 N N . ASP A 1 102 ? 2.649 -13.954 -18.508 1.00 94.50 102 ASP A N 1
ATOM 836 C CA . ASP A 1 102 ? 2.992 -15.080 -19.369 1.00 94.50 102 ASP A CA 1
ATOM 837 C C . ASP A 1 102 ? 2.539 -14.827 -20.819 1.00 94.50 102 ASP A C 1
ATOM 839 O O . ASP A 1 102 ? 1.648 -14.020 -21.088 1.00 94.50 102 ASP A O 1
ATOM 843 N N . SER A 1 103 ? 3.195 -15.486 -21.769 1.00 91.44 103 SER A N 1
ATOM 844 C CA . SER A 1 103 ? 2.750 -15.505 -23.165 1.00 91.44 103 SER A CA 1
ATOM 845 C C . SER A 1 103 ? 1.570 -16.458 -23.349 1.00 91.44 103 SER A C 1
ATOM 847 O O . SER A 1 103 ? 0.730 -16.210 -24.213 1.00 91.44 103 SER A O 1
ATOM 849 N N . ASP A 1 104 ? 1.495 -17.503 -22.519 1.00 91.06 104 ASP A N 1
ATOM 850 C CA . ASP A 1 104 ? 0.390 -18.456 -22.511 1.00 91.06 104 ASP A CA 1
ATOM 851 C C . ASP A 1 104 ? -0.889 -17.832 -21.926 1.00 91.06 104 ASP A C 1
ATOM 853 O O . ASP A 1 104 ? -0.909 -17.327 -20.798 1.00 91.06 104 ASP A O 1
ATOM 857 N N . SER A 1 105 ? -1.980 -17.906 -22.689 1.00 88.44 105 SER A N 1
ATOM 858 C CA . SER A 1 105 ? -3.307 -17.430 -22.299 1.00 88.44 105 SER A CA 1
ATOM 859 C C . SER A 1 105 ? -3.879 -18.107 -21.054 1.00 88.44 105 SER A C 1
ATOM 861 O O . SER A 1 105 ? -4.727 -17.506 -20.403 1.00 88.44 105 SER A O 1
ATOM 863 N N . TYR A 1 106 ? -3.446 -19.325 -20.701 1.00 88.00 106 TYR A N 1
ATOM 864 C CA . TYR A 1 106 ? -3.962 -20.012 -19.508 1.00 88.00 106 TYR A CA 1
ATOM 865 C C . TYR A 1 106 ? -3.531 -19.344 -18.197 1.00 88.00 106 TYR A C 1
ATOM 867 O O . TYR A 1 106 ? -4.254 -19.416 -17.205 1.00 88.00 106 TYR A O 1
ATOM 875 N N . MET A 1 107 ? -2.358 -18.706 -18.187 1.00 89.06 107 MET A N 1
ATOM 876 C CA . MET A 1 107 ? -1.781 -18.074 -16.994 1.00 89.06 107 MET A CA 1
ATOM 877 C C . MET A 1 107 ? -1.794 -16.547 -17.077 1.00 89.06 107 MET A C 1
ATOM 879 O O . MET A 1 107 ? -1.865 -15.871 -16.048 1.00 89.06 107 MET A O 1
ATOM 883 N N . ARG A 1 108 ? -1.739 -15.990 -18.293 1.00 93.44 108 ARG A N 1
ATOM 884 C CA . ARG A 1 108 ? -1.758 -14.546 -18.520 1.00 93.44 108 ARG A CA 1
ATOM 885 C C . ARG A 1 108 ? -3.035 -13.927 -17.964 1.00 93.44 108 ARG A C 1
ATOM 887 O O . ARG A 1 108 ? -4.144 -14.341 -18.285 1.00 93.44 108 ARG A O 1
ATOM 894 N N . ASN A 1 109 ? -2.876 -12.851 -17.201 1.00 94.69 109 ASN A N 1
ATOM 895 C CA . ASN A 1 109 ? -3.998 -11.999 -16.840 1.00 94.69 109 ASN A CA 1
ATOM 896 C C . ASN A 1 109 ? -4.022 -10.782 -17.770 1.00 94.69 109 ASN A C 1
ATOM 898 O O . ASN A 1 109 ? -3.130 -9.938 -17.701 1.00 94.69 109 ASN A O 1
ATOM 902 N N . GLU A 1 110 ? -5.047 -10.680 -18.619 1.00 94.31 110 GLU A N 1
ATOM 903 C CA . GLU A 1 110 ? -5.160 -9.608 -19.619 1.00 94.31 110 GLU A CA 1
ATOM 904 C C . GLU A 1 110 ? -5.144 -8.202 -19.006 1.00 94.31 110 GLU A C 1
ATOM 906 O O . GLU A 1 110 ? -4.520 -7.2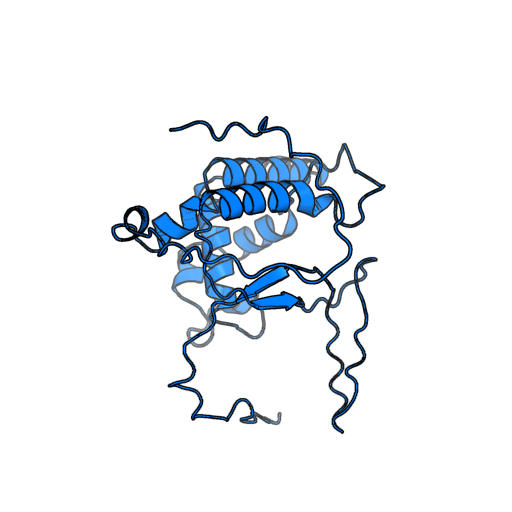96 -19.554 1.00 94.31 110 GLU A O 1
ATOM 911 N N . LEU A 1 111 ? -5.770 -8.001 -17.842 1.00 94.00 111 LEU A N 1
ATOM 912 C CA . LEU A 1 111 ? -5.794 -6.689 -17.188 1.00 94.00 111 LEU A CA 1
ATOM 913 C C . LEU A 1 111 ? -4.393 -6.279 -16.718 1.00 94.00 111 LEU A C 1
ATOM 9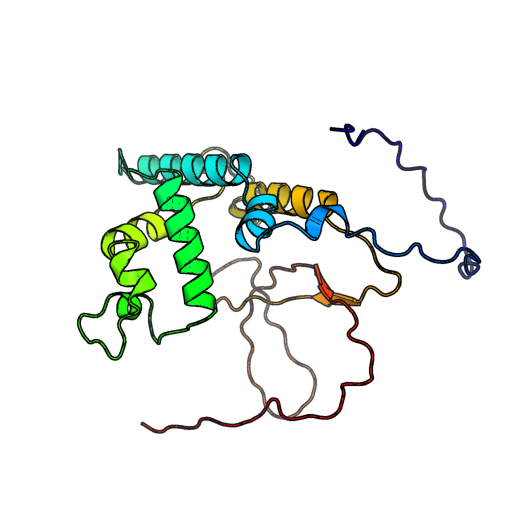15 O O . LEU A 1 111 ? -3.973 -5.139 -16.920 1.00 94.00 111 LEU A O 1
ATOM 919 N N . VAL A 1 112 ? -3.632 -7.205 -16.130 1.00 95.69 112 VAL A N 1
ATOM 920 C CA . VAL A 1 112 ? -2.250 -6.942 -15.689 1.00 95.69 112 VAL A CA 1
ATOM 921 C C . VAL A 1 112 ? -1.310 -6.777 -16.878 1.00 95.69 112 VAL A C 1
ATOM 923 O O . VAL A 1 112 ? -0.491 -5.857 -16.900 1.00 95.69 112 VAL A O 1
ATOM 926 N N . TYR A 1 113 ? -1.431 -7.657 -17.872 1.00 95.00 113 TYR A N 1
ATOM 927 C CA . TYR A 1 113 ? -0.577 -7.657 -19.052 1.00 95.00 113 TYR A CA 1
ATOM 928 C C . TYR A 1 113 ? -0.692 -6.343 -19.834 1.00 95.00 113 TYR A C 1
ATOM 930 O O . TYR A 1 113 ? 0.330 -5.750 -20.188 1.00 95.00 113 TYR A O 1
ATOM 938 N N . ASN A 1 114 ? -1.923 -5.863 -20.045 1.00 95.44 114 ASN A N 1
ATOM 939 C CA . ASN A 1 114 ? -2.198 -4.656 -20.825 1.00 95.44 114 ASN A CA 1
ATOM 940 C C . ASN A 1 114 ? -1.972 -3.351 -20.037 1.00 95.44 114 ASN A C 1
ATOM 942 O O . ASN A 1 114 ? -1.714 -2.316 -20.647 1.00 95.44 114 ASN A O 1
ATOM 946 N N . SER A 1 115 ? -2.026 -3.376 -18.700 1.00 95.88 115 SER A N 1
ATOM 947 C CA . SER A 1 115 ? -1.879 -2.166 -17.870 1.00 95.88 115 SER A CA 1
ATOM 948 C C . SER A 1 115 ? -0.425 -1.744 -17.635 1.00 95.88 115 SER A C 1
ATOM 950 O O . SER A 1 115 ? -0.092 -0.562 -17.730 1.00 95.88 115 SER A O 1
ATOM 952 N N . MET A 1 116 ? 0.481 -2.685 -17.351 1.00 95.88 116 MET A N 1
ATOM 953 C CA . MET A 1 116 ? 1.890 -2.376 -17.096 1.00 95.88 116 MET A CA 1
ATOM 954 C C . MET A 1 116 ? 2.798 -3.501 -17.574 1.00 95.88 116 MET A C 1
ATOM 956 O O . MET A 1 116 ? 2.544 -4.667 -17.316 1.00 95.88 116 MET A O 1
ATOM 960 N N . ARG A 1 117 ? 3.944 -3.174 -18.182 1.00 94.94 117 ARG A N 1
ATOM 961 C CA . ARG A 1 117 ? 4.953 -4.187 -18.543 1.00 94.94 117 ARG A CA 1
ATOM 962 C C . ARG A 1 117 ? 5.570 -4.844 -17.301 1.00 94.94 117 ARG A C 1
ATOM 964 O O . ARG A 1 117 ? 6.012 -4.144 -16.389 1.00 94.94 117 ARG A O 1
ATOM 971 N N . ARG A 1 118 ? 5.781 -6.166 -17.344 1.00 95.19 118 ARG A N 1
ATOM 972 C CA . ARG A 1 118 ? 6.432 -6.967 -16.282 1.00 95.19 118 ARG A CA 1
ATOM 973 C C . ARG A 1 118 ? 7.686 -6.326 -15.688 1.00 95.19 118 ARG A C 1
ATOM 975 O O . ARG A 1 118 ? 7.814 -6.191 -14.476 1.00 95.19 118 ARG A O 1
ATOM 982 N N . ASN A 1 119 ? 8.635 -5.932 -16.540 1.00 93.62 119 ASN A N 1
ATOM 983 C CA . ASN A 1 119 ? 9.916 -5.386 -16.081 1.00 93.62 119 ASN A CA 1
ATOM 984 C C . ASN A 1 119 ? 9.737 -4.046 -15.355 1.00 93.62 119 ASN A C 1
ATOM 986 O O . ASN A 1 119 ? 10.506 -3.746 -14.448 1.00 93.62 119 ASN A O 1
ATOM 990 N N . ARG A 1 120 ? 8.712 -3.264 -15.720 1.00 94.12 120 ARG A N 1
ATOM 991 C CA . ARG A 1 120 ? 8.374 -2.019 -15.029 1.00 94.12 120 ARG A CA 1
ATOM 992 C C . ARG A 1 120 ? 7.789 -2.303 -13.649 1.00 94.12 120 ARG A C 1
ATOM 994 O O . ARG A 1 120 ? 8.248 -1.699 -12.688 1.00 94.12 120 ARG A O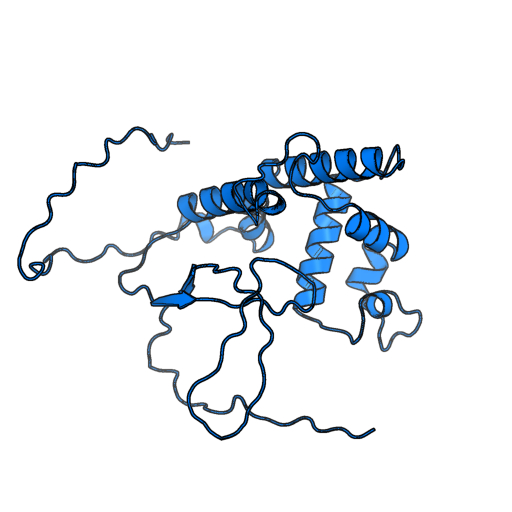 1
ATOM 1001 N N . PHE A 1 121 ? 6.860 -3.251 -13.544 1.00 95.31 121 PHE A N 1
ATOM 1002 C CA . PHE A 1 121 ? 6.318 -3.680 -12.253 1.00 95.31 121 PHE A CA 1
ATOM 1003 C C . PHE A 1 121 ? 7.435 -4.158 -11.315 1.00 95.31 121 PHE A C 1
ATOM 1005 O O . PHE A 1 121 ? 7.566 -3.664 -10.200 1.00 95.31 121 PHE A O 1
ATOM 1012 N N . LEU A 1 122 ? 8.318 -5.041 -11.800 1.00 93.81 122 LEU A N 1
ATOM 1013 C CA . LEU A 1 122 ? 9.456 -5.545 -11.022 1.00 93.81 122 LEU A CA 1
ATOM 1014 C C . LEU A 1 122 ? 10.465 -4.451 -10.645 1.00 93.81 122 LEU A C 1
ATOM 1016 O O . LEU A 1 122 ? 11.087 -4.539 -9.588 1.00 93.81 122 LEU A O 1
ATOM 1020 N N . GLN A 1 123 ? 10.646 -3.438 -11.498 1.00 93.31 123 GLN A N 1
ATOM 1021 C CA . GLN A 1 123 ? 11.481 -2.278 -11.192 1.00 93.31 123 GLN A CA 1
ATOM 1022 C C . GLN A 1 123 ? 10.884 -1.468 -10.037 1.00 93.31 123 GLN A C 1
ATOM 1024 O O . GLN A 1 123 ? 11.602 -1.168 -9.089 1.00 93.31 123 GLN A O 1
ATOM 1029 N N . ILE A 1 124 ? 9.583 -1.164 -10.081 1.00 95.12 124 ILE A N 1
ATOM 1030 C CA . ILE A 1 124 ? 8.896 -0.442 -9.000 1.00 95.12 124 ILE A CA 1
ATOM 1031 C C . ILE A 1 124 ? 8.945 -1.266 -7.707 1.00 95.12 124 ILE A C 1
ATOM 1033 O O . ILE A 1 124 ? 9.382 -0.754 -6.683 1.00 95.12 124 ILE A O 1
ATOM 1037 N N . SER A 1 125 ? 8.629 -2.566 -7.756 1.00 94.06 125 SER A N 1
ATOM 1038 C CA . SER A 1 125 ? 8.713 -3.453 -6.584 1.00 94.06 125 SER A CA 1
ATOM 1039 C C . SER A 1 125 ? 10.103 -3.528 -5.952 1.00 94.06 125 SER A C 1
ATOM 1041 O O . SER A 1 125 ? 10.211 -3.857 -4.776 1.00 94.06 125 SER A O 1
ATOM 1043 N N . ARG A 1 126 ? 11.172 -3.281 -6.718 1.00 93.50 126 ARG A N 1
ATOM 1044 C CA . ARG A 1 126 ? 12.543 -3.276 -6.191 1.00 93.50 126 ARG A CA 1
ATOM 1045 C C . ARG A 1 126 ? 12.839 -2.027 -5.367 1.00 93.50 126 ARG A C 1
ATOM 1047 O O . ARG A 1 126 ? 13.642 -2.110 -4.444 1.00 93.50 126 ARG A O 1
ATOM 1054 N N . PHE A 1 127 ? 12.254 -0.894 -5.744 1.00 94.56 127 PHE A N 1
ATOM 1055 C CA . PHE A 1 127 ? 12.577 0.403 -5.156 1.00 94.56 127 PHE A CA 1
ATOM 1056 C C . PHE A 1 127 ? 11.499 0.947 -4.223 1.00 94.56 127 PHE A C 1
ATOM 1058 O O . PHE A 1 127 ? 11.749 1.959 -3.578 1.00 94.56 127 PHE A O 1
ATOM 1065 N N . ILE A 1 128 ? 10.328 0.303 -4.163 1.00 95.00 128 ILE A N 1
ATOM 1066 C CA . ILE A 1 128 ? 9.224 0.724 -3.302 1.00 95.00 128 ILE A CA 1
ATOM 1067 C C . ILE A 1 128 ? 9.724 0.920 -1.869 1.00 95.00 128 ILE A C 1
ATOM 1069 O O . ILE A 1 128 ? 10.304 0.015 -1.264 1.00 95.00 128 ILE A O 1
ATOM 1073 N N . ASN A 1 129 ? 9.527 2.127 -1.358 1.00 94.31 129 ASN A N 1
ATOM 1074 C CA . ASN A 1 129 ? 9.994 2.538 -0.047 1.00 94.31 129 ASN A CA 1
ATOM 1075 C C . ASN A 1 129 ? 8.992 3.530 0.558 1.00 94.31 129 ASN A C 1
ATOM 1077 O O . ASN A 1 129 ? 8.241 4.165 -0.182 1.00 94.31 129 ASN A O 1
ATOM 1081 N N . PHE A 1 130 ? 8.951 3.622 1.888 1.00 95.12 130 PHE A N 1
ATOM 1082 C CA . PHE A 1 130 ? 7.913 4.372 2.614 1.00 95.12 130 PHE A CA 1
ATOM 1083 C C . PHE A 1 130 ? 8.464 5.348 3.663 1.00 95.12 130 PHE A C 1
ATOM 1085 O O . PHE A 1 130 ? 7.682 5.965 4.381 1.00 95.12 130 PHE A O 1
ATOM 1092 N N . ALA A 1 131 ? 9.786 5.457 3.794 1.00 94.12 131 ALA A N 1
ATOM 1093 C CA . ALA A 1 131 ? 10.439 6.319 4.772 1.00 94.12 131 ALA A CA 1
ATOM 1094 C C . ALA A 1 131 ? 11.811 6.768 4.268 1.00 94.12 131 ALA A C 1
ATOM 1096 O O . ALA A 1 131 ? 12.465 6.030 3.528 1.00 94.12 131 ALA A O 1
ATOM 1097 N N . ASP A 1 132 ? 12.273 7.925 4.734 1.00 90.50 132 ASP A N 1
ATOM 1098 C CA . ASP A 1 132 ? 13.588 8.440 4.371 1.00 90.50 132 ASP A CA 1
ATOM 1099 C C . ASP A 1 132 ? 14.703 7.595 5.003 1.00 90.50 132 ASP A C 1
ATOM 1101 O O . ASP A 1 132 ? 14.893 7.571 6.220 1.00 90.50 132 ASP A O 1
ATOM 1105 N N . ASP A 1 133 ? 15.474 6.916 4.153 1.00 86.12 133 ASP A N 1
ATOM 1106 C CA . ASP A 1 133 ? 16.588 6.068 4.576 1.00 86.12 133 ASP A CA 1
ATOM 1107 C C . ASP A 1 133 ? 17.774 6.860 5.163 1.00 86.12 133 ASP A C 1
ATOM 1109 O O . ASP A 1 133 ? 18.642 6.258 5.797 1.00 86.12 133 ASP A O 1
ATOM 1113 N N . ASN A 1 134 ? 17.817 8.189 5.000 1.00 86.00 134 ASN A N 1
ATOM 1114 C CA . ASN A 1 134 ? 18.874 9.032 5.569 1.00 86.00 134 ASN A CA 1
ATOM 1115 C C . ASN A 1 134 ? 18.684 9.321 7.065 1.00 86.00 134 ASN A C 1
ATOM 1117 O O . ASN A 1 134 ? 19.655 9.644 7.748 1.00 86.00 134 ASN A O 1
ATOM 1121 N N . HIS A 1 135 ? 17.459 9.188 7.582 1.00 86.81 135 HIS A N 1
ATOM 1122 C CA . HIS A 1 135 ? 17.111 9.531 8.963 1.00 86.81 135 HIS A CA 1
ATOM 1123 C C . HIS A 1 135 ? 16.420 8.354 9.675 1.00 86.81 135 HIS A C 1
ATOM 1125 O O . HIS A 1 135 ? 15.246 8.448 10.037 1.00 86.81 135 HIS A O 1
ATOM 1131 N N . PRO A 1 136 ? 17.117 7.218 9.871 1.00 89.75 136 PRO A N 1
ATOM 1132 C CA . PRO A 1 136 ? 16.516 6.041 10.482 1.00 89.75 136 PRO A CA 1
ATOM 1133 C C . PRO A 1 136 ? 16.236 6.256 11.975 1.00 89.75 136 PRO A C 1
ATOM 1135 O O . PRO A 1 136 ? 17.135 6.604 12.742 1.00 89.75 136 PRO A O 1
ATOM 1138 N N . ASP A 1 137 ? 15.015 5.944 12.410 1.00 91.56 137 ASP A N 1
ATOM 1139 C CA . ASP A 1 137 ? 14.703 5.811 13.833 1.00 91.56 137 ASP A CA 1
ATOM 1140 C C . ASP A 1 137 ? 15.082 4.406 14.319 1.00 91.56 137 ASP A C 1
ATOM 1142 O O . ASP A 1 137 ? 14.391 3.416 14.078 1.00 91.56 137 ASP A O 1
ATOM 1146 N N . LEU A 1 138 ? 16.220 4.317 15.005 1.00 90.12 138 LEU A N 1
ATOM 1147 C CA . LEU A 1 138 ? 16.746 3.053 15.522 1.00 90.12 138 LEU A CA 1
ATOM 1148 C C . LEU A 1 138 ? 15.981 2.536 16.748 1.00 90.12 138 LEU A C 1
ATOM 1150 O O . LEU A 1 138 ? 16.148 1.370 17.114 1.00 90.12 138 LEU A O 1
ATOM 1154 N N . SER A 1 139 ? 15.164 3.377 17.389 1.00 93.25 139 SER A N 1
ATOM 1155 C CA . SER A 1 139 ? 14.360 2.970 18.543 1.00 93.25 139 SER A CA 1
ATOM 1156 C C . SER A 1 139 ? 13.142 2.142 18.123 1.00 93.25 139 SER A C 1
ATOM 1158 O O . SER A 1 139 ? 12.742 1.207 18.825 1.00 93.25 139 SER A O 1
ATOM 1160 N N . ASP A 1 140 ? 12.601 2.416 16.936 1.00 92.38 140 ASP A N 1
ATOM 1161 C CA . ASP A 1 140 ? 11.416 1.760 16.410 1.00 92.38 140 ASP A CA 1
ATOM 1162 C C . ASP A 1 140 ? 11.753 0.682 15.375 1.00 92.38 140 ASP A C 1
ATOM 1164 O O . ASP A 1 140 ? 12.174 0.940 14.252 1.00 92.38 140 ASP A O 1
ATOM 1168 N N . LYS A 1 141 ? 11.475 -0.579 15.712 1.00 90.56 141 LYS A N 1
ATOM 1169 C CA . LYS A 1 141 ? 11.768 -1.731 14.843 1.00 90.56 141 LYS A CA 1
ATOM 1170 C C . LYS A 1 141 ? 11.019 -1.721 13.505 1.00 90.56 141 LYS A C 1
ATOM 1172 O O . LYS A 1 141 ? 11.415 -2.465 12.611 1.00 90.56 141 LYS A O 1
ATOM 1177 N N . ILE A 1 142 ? 9.937 -0.950 13.368 1.00 90.69 142 ILE A N 1
ATOM 1178 C CA . ILE A 1 142 ? 9.152 -0.843 12.127 1.00 90.69 142 ILE A CA 1
ATOM 1179 C C . ILE A 1 142 ? 9.126 0.583 11.565 1.00 90.69 142 ILE A C 1
ATOM 1181 O O . ILE A 1 142 ? 8.230 0.911 10.785 1.00 90.69 142 ILE A O 1
ATOM 1185 N N . TRP A 1 143 ? 10.132 1.402 11.900 1.00 93.44 143 TRP A N 1
ATOM 1186 C CA . TRP A 1 143 ? 10.262 2.798 11.462 1.00 93.44 143 TRP A CA 1
ATOM 1187 C C . TRP A 1 143 ? 10.047 2.984 9.953 1.00 93.44 143 TRP A C 1
ATOM 1189 O O . TRP A 1 143 ? 9.366 3.917 9.539 1.00 93.44 143 TRP A O 1
ATOM 1199 N N . LYS A 1 144 ? 10.523 2.040 9.125 1.00 92.62 144 LYS A N 1
ATOM 1200 C CA . LYS A 1 144 ? 10.366 2.096 7.663 1.00 92.62 144 LYS A CA 1
ATOM 1201 C C . LYS A 1 144 ? 8.916 2.135 7.196 1.00 92.62 144 LYS A C 1
ATOM 1203 O O . LYS A 1 144 ? 8.659 2.629 6.112 1.00 92.62 144 LYS A O 1
ATOM 1208 N N . MET A 1 145 ? 7.980 1.574 7.960 1.00 92.94 145 MET A N 1
ATOM 1209 C CA . MET A 1 145 ? 6.557 1.565 7.609 1.00 92.94 145 MET A CA 1
ATOM 1210 C C . MET A 1 145 ? 5.761 2.653 8.331 1.00 92.94 145 MET A C 1
ATOM 1212 O O . MET A 1 145 ? 4.607 2.878 7.968 1.00 92.94 145 MET A O 1
ATOM 1216 N N . ARG A 1 146 ? 6.332 3.314 9.349 1.00 9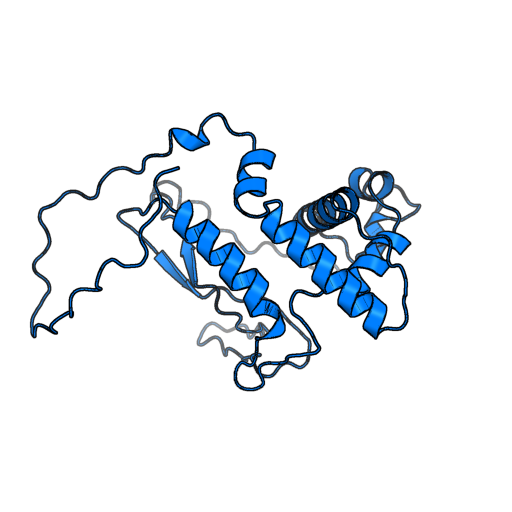3.50 146 ARG A N 1
ATOM 1217 C CA . ARG A 1 146 ? 5.604 4.282 10.184 1.00 93.50 146 ARG A CA 1
ATOM 1218 C C . ARG A 1 146 ? 4.970 5.417 9.398 1.00 93.50 146 ARG A C 1
ATOM 1220 O O . ARG A 1 146 ? 3.771 5.601 9.585 1.00 93.50 146 ARG A O 1
ATOM 1227 N N . PRO A 1 147 ? 5.665 6.089 8.462 1.00 94.62 147 PRO A N 1
ATOM 1228 C CA . PRO A 1 147 ? 5.060 7.212 7.753 1.00 94.62 147 PRO A CA 1
ATOM 1229 C C . PRO A 1 147 ? 3.798 6.805 6.986 1.00 94.62 147 PRO A C 1
ATOM 1231 O O . PRO A 1 147 ? 2.790 7.508 7.022 1.00 94.62 147 PRO A O 1
ATOM 1234 N N . LEU A 1 148 ? 3.820 5.632 6.343 1.00 95.25 148 LEU A N 1
ATOM 1235 C CA . LEU A 1 148 ? 2.650 5.087 5.657 1.00 95.25 148 LEU A CA 1
ATOM 1236 C C . LEU A 1 148 ? 1.545 4.696 6.644 1.00 95.25 148 LEU A C 1
ATOM 1238 O O . LEU A 1 148 ? 0.386 5.045 6.432 1.00 95.25 148 LEU A O 1
ATOM 1242 N N . MET A 1 149 ? 1.889 3.978 7.716 1.00 93.88 149 MET A N 1
ATOM 1243 C CA . MET A 1 149 ? 0.910 3.522 8.705 1.00 93.88 149 MET A CA 1
ATOM 1244 C C . MET A 1 149 ? 0.220 4.687 9.410 1.00 93.88 149 MET A C 1
ATOM 1246 O O . MET A 1 149 ? -0.989 4.629 9.598 1.00 93.88 149 MET A O 1
ATOM 1250 N N . ASP A 1 150 ? 0.950 5.740 9.772 1.00 94.31 150 ASP A N 1
ATOM 1251 C CA . ASP A 1 150 ? 0.394 6.893 10.480 1.00 94.31 150 ASP A CA 1
ATOM 1252 C C . ASP A 1 150 ? -0.535 7.710 9.577 1.00 94.31 150 ASP A C 1
ATOM 1254 O O . ASP A 1 150 ? -1.621 8.100 10.012 1.00 94.31 150 ASP A O 1
ATOM 1258 N N . LYS A 1 151 ? -0.170 7.888 8.297 1.00 94.69 151 LYS A N 1
ATOM 1259 C CA . LYS A 1 151 ? -1.056 8.503 7.297 1.00 94.69 151 LYS A CA 1
ATOM 1260 C C . LYS A 1 151 ? -2.321 7.679 7.088 1.00 94.69 151 LYS A C 1
ATOM 1262 O O . LYS A 1 151 ? -3.418 8.204 7.198 1.00 94.69 151 LYS A O 1
ATOM 1267 N N . ILE A 1 152 ? -2.193 6.377 6.847 1.00 94.38 152 ILE A N 1
ATOM 1268 C CA . ILE A 1 152 ? -3.356 5.504 6.652 1.00 94.38 152 ILE A CA 1
ATOM 1269 C C . ILE A 1 152 ? -4.238 5.482 7.910 1.00 94.38 152 ILE A C 1
ATOM 1271 O O . ILE A 1 152 ? -5.461 5.573 7.816 1.00 94.38 152 ILE A O 1
ATOM 1275 N N . LYS A 1 153 ? -3.634 5.414 9.102 1.00 93.62 153 LYS A N 1
ATOM 1276 C CA . LYS A 1 153 ? -4.348 5.441 10.382 1.00 93.62 153 LYS A CA 1
ATOM 1277 C C . LYS A 1 153 ? -5.142 6.731 10.560 1.00 93.62 153 LYS A C 1
ATOM 1279 O O . LYS A 1 153 ? -6.277 6.658 11.021 1.00 93.62 153 LYS A O 1
ATOM 1284 N N . SER A 1 154 ? -4.584 7.890 10.208 1.00 95.44 154 SER A N 1
ATOM 1285 C CA . SER A 1 154 ? -5.318 9.154 10.313 1.00 95.44 154 SER A CA 1
ATOM 1286 C C . SER A 1 154 ? -6.530 9.183 9.378 1.00 95.44 154 SER A C 1
ATOM 1288 O O . SER A 1 154 ? -7.597 9.615 9.808 1.00 95.44 154 SER A O 1
ATOM 1290 N N . LYS A 1 155 ? -6.418 8.633 8.158 1.00 94.06 155 LYS A N 1
ATOM 1291 C CA . LYS A 1 155 ? -7.562 8.483 7.239 1.00 94.06 155 LYS A CA 1
ATOM 1292 C C . LYS A 1 155 ? -8.614 7.513 7.779 1.00 94.06 155 LYS A C 1
ATOM 1294 O O . LYS A 1 155 ? -9.798 7.827 7.739 1.00 94.06 155 LYS A O 1
ATOM 1299 N N . PHE A 1 156 ? -8.201 6.376 8.349 1.00 92.19 156 PHE A N 1
ATOM 1300 C CA . PHE A 1 156 ? -9.132 5.466 9.025 1.00 92.19 156 PHE A CA 1
ATOM 1301 C C . PHE A 1 156 ? -9.869 6.158 10.163 1.00 92.19 156 PHE A C 1
ATOM 1303 O O . PHE A 1 156 ? -11.086 6.091 10.201 1.00 92.19 156 PHE A O 1
ATOM 1310 N N . LEU A 1 157 ? -9.171 6.875 11.043 1.00 91.88 157 LEU A N 1
ATOM 1311 C CA . LEU A 1 157 ? -9.818 7.599 12.139 1.00 91.88 157 LEU A CA 1
ATOM 1312 C C . LEU A 1 157 ? -10.759 8.709 11.650 1.00 91.88 157 LEU A C 1
ATOM 1314 O O . LEU A 1 157 ? -11.756 8.976 12.307 1.00 91.88 157 LEU A O 1
ATOM 1318 N N . ALA A 1 158 ? -10.461 9.338 10.512 1.00 91.62 158 ALA A N 1
ATOM 1319 C CA . ALA A 1 158 ? -11.306 10.379 9.931 1.00 91.62 158 ALA A CA 1
ATOM 1320 C C . ALA A 1 158 ? -12.590 9.837 9.278 1.00 91.62 158 ALA A C 1
ATOM 1322 O O . ALA A 1 158 ? -13.577 10.564 9.196 1.00 91.62 158 ALA A O 1
ATOM 1323 N N . HIS A 1 159 ? -12.573 8.591 8.795 1.00 89.88 159 HIS A N 1
ATOM 1324 C CA . HIS A 1 159 ? -13.685 7.985 8.052 1.00 89.88 159 HIS A CA 1
ATOM 1325 C C . HIS A 1 159 ? -14.388 6.844 8.795 1.00 89.88 159 HIS A C 1
ATOM 1327 O O . HIS A 1 159 ? -15.385 6.316 8.302 1.00 89.88 159 HIS A O 1
ATOM 1333 N N . PHE A 1 160 ? -13.880 6.457 9.963 1.00 88.38 160 PHE A N 1
ATOM 1334 C CA . PHE A 1 160 ? -14.459 5.412 10.794 1.00 88.38 160 PHE A CA 1
ATOM 1335 C C . PHE A 1 160 ? -15.723 5.911 11.492 1.00 88.38 160 PHE A C 1
ATOM 1337 O O . PHE A 1 160 ? -15.670 6.822 12.315 1.00 88.38 160 PHE A O 1
ATOM 1344 N N . GLU A 1 161 ? -16.842 5.259 11.194 1.00 86.38 161 GLU A N 1
ATOM 1345 C CA . GLU A 1 161 ? -18.094 5.414 11.927 1.00 86.38 161 GLU A CA 1
ATOM 1346 C C . GLU A 1 161 ? -18.164 4.304 12.986 1.00 86.38 161 GLU A C 1
ATOM 1348 O O . GLU A 1 161 ? -18.157 3.123 12.627 1.00 86.38 161 GLU A O 1
ATOM 1353 N N . PRO A 1 162 ? -18.155 4.634 14.288 1.00 83.19 162 PRO A N 1
ATOM 1354 C CA . PRO A 1 162 ? -18.151 3.622 15.331 1.00 83.19 162 PRO A CA 1
ATOM 1355 C C . PRO A 1 162 ? -19.519 2.935 15.422 1.00 83.19 162 PRO A C 1
ATOM 1357 O O . PRO A 1 162 ? -20.553 3.567 15.238 1.00 83.19 162 PRO A O 1
ATOM 1360 N N . GLU A 1 163 ? -19.522 1.651 15.783 1.00 82.69 163 GLU A N 1
ATOM 1361 C CA . GLU A 1 163 ? -20.735 0.872 16.049 1.00 82.69 163 GLU A CA 1
ATOM 1362 C C . GLU A 1 163 ? -20.796 0.408 17.510 1.00 82.69 163 GLU A C 1
ATOM 1364 O O . GLU A 1 163 ? -19.775 0.288 18.192 1.00 82.69 163 GLU A O 1
ATOM 1369 N N . LYS A 1 164 ? -22.001 0.065 17.985 1.00 83.56 164 LYS A N 1
ATOM 1370 C CA . LYS A 1 164 ? -22.224 -0.413 19.360 1.00 83.56 164 LYS A CA 1
ATOM 1371 C C . LYS A 1 164 ? -21.418 -1.671 19.701 1.00 83.56 164 LYS A C 1
ATOM 1373 O O . LYS A 1 164 ? -21.008 -1.847 20.847 1.00 83.56 164 LYS A O 1
ATOM 1378 N N . HIS A 1 165 ? -21.241 -2.575 18.739 1.00 84.81 165 HIS A N 1
ATOM 1379 C CA . HIS A 1 165 ? -20.648 -3.893 18.966 1.00 84.81 165 HIS A CA 1
ATOM 1380 C C . HIS A 1 165 ? -19.362 -4.051 18.155 1.00 84.81 165 HIS A C 1
ATOM 1382 O O . HIS A 1 165 ? -19.382 -4.519 17.018 1.00 84.81 165 HIS A O 1
ATOM 1388 N N . LEU A 1 166 ? -18.231 -3.701 18.766 1.00 84.12 166 LEU A N 1
ATOM 1389 C CA . LEU A 1 166 ? -16.914 -3.841 18.148 1.00 84.12 166 LEU A CA 1
ATOM 1390 C C . LEU A 1 166 ? -16.234 -5.135 18.596 1.00 84.12 166 LEU A C 1
ATOM 1392 O O . LEU A 1 166 ? -16.109 -5.412 19.791 1.00 84.12 166 LEU A O 1
ATOM 1396 N N . CYS A 1 167 ? -15.754 -5.919 17.631 1.00 83.12 167 CYS A N 1
ATOM 1397 C CA . CYS A 1 167 ? -14.897 -7.068 17.893 1.00 83.12 167 CYS A CA 1
ATOM 1398 C C . CYS A 1 167 ? -13.435 -6.671 17.688 1.00 83.12 167 CYS A C 1
ATOM 1400 O O . CYS A 1 167 ? -13.034 -6.361 16.568 1.00 83.12 167 CYS A O 1
ATOM 1402 N N . TYR A 1 168 ? -12.645 -6.699 18.760 1.00 82.44 168 TYR A N 1
ATOM 1403 C CA . TYR A 1 168 ? -11.207 -6.456 18.704 1.00 82.44 168 TYR A CA 1
ATOM 1404 C C . TYR A 1 168 ? -10.463 -7.779 18.608 1.00 82.44 168 TYR A C 1
ATOM 1406 O O . TYR A 1 168 ? -10.542 -8.606 19.514 1.00 82.44 168 TYR A O 1
ATOM 1414 N N . ASP A 1 169 ? -9.731 -7.954 17.515 1.00 84.94 169 ASP A N 1
ATOM 1415 C CA . ASP A 1 169 ? -8.950 -9.156 17.259 1.00 84.94 169 ASP A CA 1
ATOM 1416 C C . ASP A 1 169 ? -7.576 -8.787 16.684 1.00 84.94 169 ASP A C 1
ATOM 1418 O O . ASP A 1 169 ? -7.367 -7.700 16.126 1.00 84.94 169 ASP A O 1
ATOM 1422 N N . GLU A 1 170 ? -6.627 -9.703 16.829 1.00 82.06 170 GLU A N 1
ATOM 1423 C CA . GLU A 1 170 ? -5.294 -9.571 16.260 1.00 82.06 170 GLU A CA 1
ATOM 1424 C C . GLU A 1 170 ? -5.264 -10.225 14.879 1.00 82.06 170 GLU A C 1
ATOM 1426 O O . GLU A 1 170 ? -5.637 -11.385 14.702 1.00 82.06 170 GLU A O 1
ATOM 1431 N N . SER A 1 171 ? -4.793 -9.491 13.871 1.00 81.19 171 SER A N 1
ATOM 1432 C CA . SER A 1 171 ? -4.526 -10.071 12.555 1.00 81.19 171 SER A CA 1
ATOM 1433 C C . SER A 1 171 ? -3.048 -10.433 12.405 1.00 81.19 171 SER A C 1
ATOM 1435 O O . SER A 1 171 ? -2.158 -9.762 12.929 1.00 81.19 171 SER A O 1
ATOM 1437 N N . MET A 1 172 ? -2.785 -11.529 11.690 1.00 81.81 172 MET A N 1
ATOM 1438 C CA . MET A 1 172 ? -1.436 -12.036 11.438 1.00 81.81 172 MET A CA 1
ATOM 1439 C C . MET A 1 172 ? -1.123 -12.006 9.947 1.00 81.81 172 MET A C 1
ATOM 1441 O O . MET A 1 172 ? -1.907 -12.492 9.131 1.00 81.81 172 MET A O 1
ATOM 1445 N N . ILE A 1 173 ? 0.072 -11.527 9.598 1.00 84.50 173 ILE A N 1
ATOM 1446 C CA . ILE A 1 173 ? 0.564 -11.518 8.219 1.00 84.50 173 ILE A CA 1
ATOM 1447 C C . ILE A 1 173 ? 1.671 -12.563 8.085 1.00 84.50 173 ILE A C 1
ATOM 1449 O O . ILE A 1 173 ? 2.686 -12.523 8.784 1.00 84.50 173 ILE A O 1
ATOM 1453 N N . LYS A 1 174 ? 1.496 -13.524 7.170 1.00 84.06 174 LYS A N 1
ATOM 1454 C CA . LYS A 1 174 ? 2.517 -14.545 6.890 1.00 84.06 174 LYS A CA 1
ATOM 1455 C C . LYS A 1 174 ? 3.777 -13.892 6.328 1.00 84.06 174 LYS A C 1
ATOM 1457 O O . LYS A 1 174 ? 3.717 -13.176 5.333 1.00 84.06 174 LYS A O 1
ATOM 1462 N N . TYR A 1 175 ? 4.927 -14.162 6.946 1.00 84.44 175 TYR A N 1
ATOM 1463 C CA . TYR A 1 175 ? 6.205 -13.613 6.498 1.00 84.44 175 TYR A CA 1
ATOM 1464 C C . TYR A 1 175 ? 7.370 -14.549 6.828 1.00 84.44 175 TYR A C 1
ATOM 1466 O O . TYR A 1 175 ? 7.635 -14.927 7.975 1.00 84.44 175 TYR A O 1
ATOM 1474 N N . PHE A 1 176 ? 8.112 -14.910 5.785 1.00 85.50 176 PHE A N 1
ATOM 1475 C CA . PHE A 1 176 ? 9.180 -15.904 5.871 1.00 85.50 176 PHE A CA 1
ATOM 1476 C C . PHE A 1 176 ? 10.581 -15.294 5.999 1.00 85.50 176 PHE A C 1
ATOM 1478 O O . PHE A 1 176 ? 11.524 -16.023 6.291 1.00 85.50 176 PHE A O 1
ATOM 1485 N N . GLY A 1 177 ? 10.723 -13.974 5.859 1.00 88.50 177 GLY A N 1
ATOM 1486 C CA . GLY A 1 177 ? 12.011 -13.293 5.991 1.00 88.50 177 GLY A CA 1
ATOM 1487 C C . GLY A 1 177 ? 12.528 -13.201 7.432 1.00 88.50 177 GLY A C 1
ATOM 1488 O O . GLY A 1 177 ? 11.840 -13.545 8.401 1.00 88.50 177 GLY A O 1
ATOM 1489 N N . LYS A 1 178 ? 13.767 -12.716 7.563 1.00 89.31 178 LYS A N 1
ATOM 1490 C CA . LYS A 1 178 ? 14.413 -12.425 8.848 1.00 89.31 178 LYS A CA 1
ATOM 1491 C C . LYS A 1 178 ? 14.009 -11.022 9.299 1.00 89.31 178 LYS A C 1
ATOM 1493 O O . LYS A 1 178 ? 14.419 -10.046 8.682 1.00 89.31 178 LYS A O 1
ATOM 1498 N N . HIS A 1 179 ? 13.215 -10.924 10.360 1.00 88.19 179 HIS A N 1
ATOM 1499 C CA . HIS A 1 179 ? 12.824 -9.645 10.949 1.00 88.19 179 HIS A CA 1
ATOM 1500 C C . HIS A 1 179 ? 12.668 -9.783 12.465 1.00 88.19 179 HIS A C 1
ATOM 1502 O O . HIS A 1 179 ? 12.173 -10.804 12.938 1.00 88.19 179 HIS A O 1
ATOM 1508 N N . SER A 1 180 ? 13.067 -8.763 13.226 1.00 88.06 180 SER A N 1
ATOM 1509 C CA . SER A 1 180 ? 13.065 -8.797 14.697 1.00 88.06 180 SER A CA 1
ATOM 1510 C C . SER A 1 180 ? 11.658 -8.789 15.309 1.00 88.06 180 SER A C 1
ATOM 1512 O O . SER A 1 180 ? 11.472 -9.305 16.406 1.00 88.06 180 SER A O 1
ATOM 1514 N N . CYS A 1 181 ? 10.660 -8.250 14.601 1.00 85.50 181 CYS A N 1
ATOM 1515 C CA . CYS A 1 181 ? 9.245 -8.301 15.012 1.00 85.50 181 CYS A CA 1
ATOM 1516 C C . CYS A 1 181 ? 8.544 -9.627 14.679 1.00 85.50 181 CYS A C 1
ATOM 1518 O O . CYS A 1 181 ? 7.361 -9.788 14.965 1.00 85.50 181 CYS A O 1
ATOM 1520 N N . LYS A 1 182 ? 9.232 -10.579 14.041 1.00 85.75 182 LYS A N 1
ATOM 1521 C CA . LYS A 1 182 ? 8.646 -11.885 13.746 1.00 85.75 182 LYS A CA 1
ATOM 1522 C C . LYS A 1 182 ? 8.476 -12.669 15.045 1.00 85.75 182 LYS A C 1
ATOM 1524 O O . LYS A 1 182 ? 9.439 -12.857 15.783 1.00 85.75 182 LYS A O 1
ATOM 1529 N N . GLN A 1 183 ? 7.268 -13.160 15.295 1.00 85.19 183 GLN A N 1
ATOM 1530 C CA . GLN A 1 183 ? 6.950 -13.958 16.473 1.00 85.19 183 GLN A CA 1
ATOM 1531 C C . GLN A 1 183 ? 6.448 -15.332 16.046 1.00 85.19 183 GLN A C 1
ATOM 1533 O O . GLN A 1 183 ? 5.687 -15.459 15.093 1.00 85.19 183 GLN A O 1
ATOM 1538 N N . PHE A 1 184 ? 6.883 -16.376 16.748 1.00 82.31 184 PHE A N 1
ATOM 1539 C CA . PHE A 1 184 ? 6.358 -17.719 16.542 1.00 82.31 184 PHE A CA 1
ATOM 1540 C C . PHE A 1 184 ? 5.196 -17.959 17.500 1.00 82.31 184 PHE A C 1
ATOM 1542 O O . PHE A 1 184 ? 5.394 -18.012 18.713 1.00 82.31 184 PHE A O 1
ATOM 1549 N N . ILE A 1 185 ? 3.996 -18.126 16.952 1.00 80.44 185 ILE A N 1
ATOM 1550 C CA . ILE A 1 185 ? 2.798 -18.403 17.740 1.00 80.44 185 ILE A CA 1
ATOM 1551 C C . ILE A 1 185 ? 2.592 -19.915 17.782 1.00 80.44 185 ILE A C 1
ATOM 1553 O O . ILE A 1 185 ? 2.385 -20.567 16.757 1.00 80.44 185 ILE A O 1
ATOM 1557 N N . ARG A 1 186 ? 2.660 -20.488 18.985 1.00 72.88 186 ARG A N 1
ATOM 1558 C CA . ARG A 1 186 ? 2.292 -21.886 19.228 1.00 72.88 186 ARG A CA 1
ATOM 1559 C C . ARG A 1 186 ? 0.781 -21.948 19.409 1.00 72.88 186 ARG A C 1
ATOM 1561 O O . ARG A 1 186 ? 0.273 -21.470 20.415 1.00 72.88 186 ARG A O 1
ATOM 1568 N N . ALA A 1 187 ? 0.067 -22.534 18.453 1.00 64.44 187 ALA A N 1
ATOM 1569 C CA . ALA A 1 187 ? -1.350 -22.819 18.640 1.00 64.44 187 ALA A CA 1
ATOM 1570 C C . ALA A 1 187 ? -1.514 -23.890 19.731 1.00 64.44 187 ALA A C 1
ATOM 1572 O O . ALA A 1 187 ? -1.021 -25.013 19.596 1.00 64.44 187 ALA A O 1
ATOM 1573 N N . THR A 1 188 ? -2.192 -23.552 20.825 1.00 45.38 188 THR A N 1
ATOM 1574 C CA . THR A 1 188 ? -2.489 -24.499 21.903 1.00 45.38 188 THR A CA 1
ATOM 1575 C C . THR A 1 188 ? -3.796 -25.236 21.585 1.00 45.38 188 THR A C 1
ATOM 1577 O O . THR A 1 188 ? -4.855 -24.624 21.561 1.00 45.38 188 THR A O 1
ATOM 1580 N N . LYS A 1 189 ? -3.695 -26.564 21.401 1.00 45.22 189 LYS A N 1
ATOM 1581 C CA . LYS A 1 189 ? -4.770 -27.584 21.321 1.00 45.22 189 LYS A CA 1
ATOM 1582 C C . LYS A 1 189 ? -5.652 -27.600 20.059 1.00 45.22 189 LYS A C 1
ATOM 1584 O O . LYS A 1 189 ? -6.674 -26.936 20.002 1.00 45.22 189 LYS A O 1
ATOM 1589 N N . CYS A 1 190 ? -5.276 -28.476 19.119 1.00 38.03 190 CYS A N 1
ATOM 1590 C CA . CYS A 1 190 ? -6.133 -29.469 18.441 1.00 38.03 190 CYS A CA 1
ATOM 1591 C C . CYS A 1 190 ? -5.276 -30.264 17.436 1.00 38.03 190 CYS A C 1
ATOM 1593 O O . CYS A 1 190 ? -5.271 -29.927 16.263 1.00 38.03 190 CYS A O 1
ATOM 1595 N N . GLY A 1 191 ? -4.516 -31.266 17.908 1.00 37.53 191 GLY A N 1
ATOM 1596 C CA . GLY A 1 191 ? -4.047 -32.473 17.185 1.00 37.53 191 GLY A CA 1
ATOM 1597 C C . GLY A 1 191 ? -3.313 -32.402 15.829 1.00 37.53 191 GLY A C 1
ATOM 1598 O O . GLY A 1 191 ? -2.752 -33.411 15.418 1.00 37.53 191 GLY A O 1
ATOM 1599 N N . ALA A 1 192 ? -3.276 -31.271 15.135 1.00 40.00 192 ALA A N 1
ATOM 1600 C CA . ALA A 1 192 ? -2.647 -31.088 13.838 1.00 40.00 192 ALA A CA 1
ATOM 1601 C C . ALA A 1 192 ? -1.794 -29.823 13.903 1.00 40.00 192 ALA A C 1
ATOM 1603 O O . ALA A 1 192 ? -2.270 -28.694 13.785 1.00 40.00 192 ALA A O 1
ATOM 1604 N N . SER A 1 193 ? -0.508 -30.032 14.151 1.00 36.31 193 SER A N 1
ATOM 1605 C CA . SER A 1 193 ? 0.521 -29.004 14.199 1.00 36.31 193 SER A CA 1
ATOM 1606 C C . SER A 1 193 ? 0.728 -28.416 12.800 1.00 36.31 193 SER A C 1
ATOM 1608 O O . SER A 1 193 ? 1.639 -28.828 12.090 1.00 36.31 193 SER A O 1
ATOM 1610 N N . ILE A 1 194 ? -0.107 -27.469 12.371 1.00 41.62 194 ILE A N 1
ATOM 1611 C CA . ILE A 1 194 ? 0.224 -26.621 11.221 1.00 41.62 194 ILE A CA 1
ATOM 1612 C C . ILE A 1 194 ? 0.981 -25.411 11.778 1.00 41.62 194 ILE A C 1
ATOM 1614 O O . ILE A 1 194 ? 0.364 -24.549 12.407 1.00 41.62 194 ILE A O 1
ATOM 1618 N N . PRO A 1 195 ? 2.311 -25.318 11.600 1.00 41.69 195 PRO A N 1
ATOM 1619 C CA . PRO A 1 195 ? 3.054 -24.144 12.023 1.00 41.69 195 PRO A CA 1
ATOM 1620 C C . PRO A 1 195 ? 2.662 -22.965 11.129 1.00 41.69 195 PRO A C 1
ATOM 1622 O O . PRO A 1 195 ? 3.082 -22.867 9.976 1.00 41.69 195 PRO A O 1
ATOM 1625 N N . VAL A 1 196 ? 1.865 -22.036 11.655 1.00 42.50 196 VAL A N 1
ATOM 1626 C CA . VAL A 1 196 ? 1.670 -20.739 11.004 1.00 42.50 196 VAL A CA 1
ATOM 1627 C C . VAL A 1 196 ? 2.876 -19.871 11.358 1.00 42.50 196 VAL A C 1
ATOM 1629 O O . VAL A 1 196 ? 2.919 -19.224 12.399 1.00 42.50 196 VAL A O 1
ATOM 1632 N N . LEU A 1 197 ? 3.897 -19.874 10.496 1.00 40.34 197 LEU A N 1
ATOM 1633 C CA . LEU A 1 197 ? 4.965 -18.872 10.538 1.00 40.34 197 LEU A CA 1
ATOM 1634 C C . LEU A 1 197 ? 4.408 -17.525 10.042 1.00 40.34 197 LEU A C 1
ATOM 1636 O O . LEU A 1 197 ? 4.500 -17.187 8.862 1.00 40.34 197 LEU A O 1
ATOM 1640 N N . GLY A 1 198 ? 3.789 -16.771 10.948 1.00 41.06 198 GLY A N 1
ATOM 1641 C CA . GLY A 1 198 ? 3.392 -15.377 10.746 1.00 41.06 198 GLY A CA 1
ATOM 1642 C C . GLY A 1 198 ? 4.406 -14.411 11.348 1.00 41.06 198 GLY A C 1
ATOM 1643 O O . GLY A 1 198 ? 5.026 -14.719 12.358 1.00 41.06 198 GLY A O 1
ATOM 1644 N N . THR A 1 199 ? 4.594 -13.238 10.750 1.00 38.88 199 THR A N 1
ATOM 1645 C CA . THR A 1 199 ? 5.073 -12.081 11.514 1.00 38.88 199 THR A CA 1
ATOM 1646 C C . THR A 1 199 ? 3.857 -11.471 12.197 1.00 38.88 199 THR A C 1
ATOM 1648 O O . THR A 1 199 ? 2.830 -11.245 11.554 1.00 38.88 199 THR A O 1
ATOM 1651 N N . LEU A 1 200 ? 3.977 -11.183 13.494 1.00 38.41 200 LEU A N 1
ATOM 1652 C CA . LEU A 1 200 ? 3.030 -10.316 14.175 1.00 38.41 200 LEU A CA 1
ATOM 1653 C C . LEU A 1 200 ? 3.321 -8.878 13.717 1.00 38.41 200 LEU A C 1
ATOM 1655 O O . LEU A 1 200 ? 4.177 -8.190 14.265 1.00 38.41 200 LEU A O 1
ATOM 1659 N N . LEU A 1 201 ? 2.663 -8.444 12.648 1.00 37.28 201 LEU A N 1
ATOM 1660 C CA . LEU A 1 201 ? 2.331 -7.034 12.485 1.00 37.28 201 LEU A CA 1
ATOM 1661 C C . LEU A 1 201 ? 0.915 -6.929 13.026 1.00 37.28 201 LEU A C 1
ATOM 1663 O O . LEU A 1 201 ? -0.031 -7.263 12.321 1.00 37.28 201 LEU A O 1
ATOM 1667 N N . THR A 1 202 ? 0.783 -6.577 14.303 1.00 34.25 202 THR A N 1
ATOM 1668 C CA . THR A 1 202 ? -0.512 -6.442 14.970 1.00 34.25 202 THR A CA 1
ATOM 1669 C C . THR A 1 202 ? -1.256 -5.260 14.355 1.00 34.25 202 THR A C 1
ATOM 1671 O O . THR A 1 202 ? -1.185 -4.131 14.835 1.00 34.25 202 THR A O 1
ATOM 1674 N N . LEU A 1 203 ? -1.972 -5.499 13.261 1.00 36.84 203 LEU A N 1
ATOM 1675 C CA . LEU A 1 203 ? -3.074 -4.638 12.870 1.00 36.84 203 LEU A CA 1
ATOM 1676 C C . LEU A 1 203 ? -4.249 -5.099 13.727 1.00 36.84 203 LEU A C 1
ATOM 1678 O O . LEU A 1 203 ? -4.803 -6.181 13.506 1.00 36.84 203 LEU A O 1
ATOM 1682 N N . LYS A 1 204 ? -4.571 -4.312 14.758 1.00 38.84 204 LYS A N 1
ATOM 1683 C CA . LYS A 1 204 ? -5.843 -4.454 15.467 1.00 38.84 204 LYS A CA 1
ATOM 1684 C C . LYS A 1 204 ? -6.927 -4.157 14.441 1.00 38.84 204 LYS A C 1
ATOM 1686 O O . LYS A 1 204 ? -7.033 -3.026 13.977 1.00 38.84 204 LYS A O 1
ATOM 1691 N N . CYS A 1 205 ? -7.652 -5.185 14.034 1.00 39.66 205 CYS A N 1
ATOM 1692 C CA . CYS A 1 205 ? -8.713 -5.058 13.051 1.00 39.66 205 CYS A CA 1
ATOM 1693 C C . CYS A 1 205 ? -10.036 -5.202 13.795 1.00 39.66 205 CYS A C 1
ATOM 1695 O O . CYS A 1 205 ? -10.272 -6.217 14.451 1.00 39.66 205 CYS A O 1
ATOM 1697 N N . THR A 1 206 ? -10.871 -4.170 13.726 1.00 39.03 206 THR A N 1
ATOM 1698 C CA . THR A 1 206 ? -12.261 -4.251 14.164 1.00 39.03 206 THR A CA 1
ATOM 1699 C C . THR A 1 206 ? -13.035 -5.040 13.117 1.00 39.03 206 THR A C 1
ATOM 1701 O O . THR A 1 206 ? -13.119 -4.611 11.968 1.00 39.03 206 THR A O 1
ATOM 1704 N N . LYS A 1 207 ? -13.573 -6.206 13.478 1.00 39.88 207 LYS A N 1
ATOM 1705 C CA . LYS A 1 207 ? -14.521 -6.925 12.612 1.00 39.88 207 LYS A CA 1
ATOM 1706 C C . LYS A 1 207 ? -15.937 -6.472 12.964 1.00 39.88 207 LYS A C 1
ATOM 1708 O O . LYS A 1 207 ? -16.296 -6.483 14.142 1.00 39.88 207 LYS A O 1
ATOM 1713 N N . GLU A 1 208 ? -16.730 -6.110 11.958 1.00 40.22 208 GLU A N 1
ATOM 1714 C CA . GLU A 1 208 ? -18.176 -5.928 12.111 1.00 40.22 208 GLU A CA 1
ATOM 1715 C C . GLU A 1 208 ? -18.825 -7.266 12.480 1.00 40.22 208 GLU A C 1
ATOM 1717 O O . GLU A 1 208 ? -18.502 -8.330 11.934 1.00 40.22 208 GLU A O 1
ATOM 1722 N N . THR A 1 209 ? -19.741 -7.226 13.443 1.00 36.62 209 THR A N 1
ATOM 1723 C CA . THR A 1 209 ? -20.471 -8.418 13.869 1.00 36.62 209 THR A CA 1
ATOM 1724 C C . THR A 1 209 ? -21.609 -8.665 12.882 1.00 36.62 209 THR A C 1
ATOM 1726 O O . THR A 1 209 ? -22.681 -8.085 13.020 1.00 36.62 209 THR A O 1
ATOM 1729 N N . ILE A 1 210 ? -21.413 -9.554 11.900 1.00 34.34 210 ILE A N 1
ATOM 1730 C CA . ILE A 1 210 ? -22.523 -10.031 11.056 1.00 34.34 210 ILE A CA 1
ATOM 1731 C C . ILE A 1 210 ? -23.602 -10.639 11.980 1.00 34.34 210 ILE A C 1
ATOM 1733 O O . ILE A 1 210 ? -23.271 -11.531 12.778 1.00 34.34 210 ILE A O 1
ATOM 1737 N N . PRO A 1 211 ? -24.879 -10.205 11.896 1.00 32.34 211 PRO A N 1
ATOM 1738 C CA . PRO A 1 211 ? -25.961 -10.754 12.705 1.0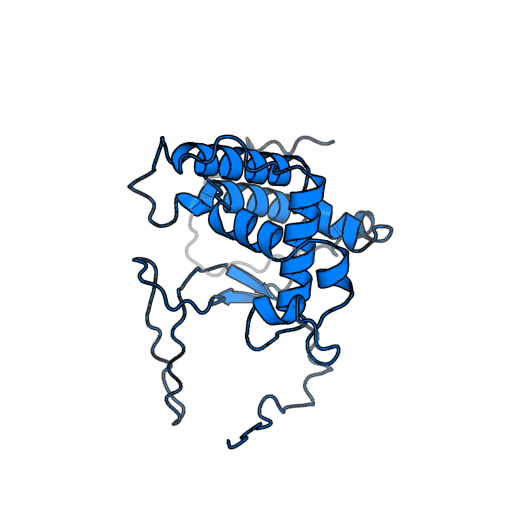0 32.34 211 PRO A CA 1
ATOM 1739 C C . PRO A 1 211 ? -26.024 -12.279 12.585 1.00 32.34 211 PRO A C 1
ATOM 1741 O O . PRO A 1 211 ? -25.887 -12.849 11.503 1.00 32.34 211 PRO A O 1
ATOM 1744 N N . ALA A 1 212 ? -26.248 -12.955 13.712 1.00 37.31 212 ALA A N 1
ATOM 1745 C CA . ALA A 1 212 ? -26.115 -14.403 13.891 1.00 37.31 212 ALA A CA 1
ATOM 1746 C C . ALA A 1 212 ? -27.047 -15.299 13.032 1.00 37.31 212 ALA A C 1
ATOM 1748 O O . ALA A 1 212 ? -27.051 -16.514 13.215 1.00 37.31 212 ALA A O 1
ATOM 1749 N N . VAL A 1 213 ? -27.797 -14.742 12.079 1.00 34.47 213 VAL A N 1
ATOM 1750 C CA . VAL A 1 213 ? -28.814 -15.442 11.275 1.00 34.47 213 VAL A CA 1
ATOM 1751 C C . VAL A 1 213 ? -28.217 -16.223 10.087 1.00 34.47 213 VAL A C 1
ATOM 1753 O O . VAL A 1 213 ? -28.884 -17.086 9.531 1.00 34.47 213 VAL A O 1
ATOM 1756 N N . LEU A 1 214 ? -26.937 -16.028 9.744 1.00 34.53 214 LEU A N 1
ATOM 1757 C CA . LEU A 1 214 ? -26.260 -16.779 8.667 1.00 34.53 214 LEU A CA 1
ATOM 1758 C C . LEU A 1 214 ? -25.195 -17.777 9.157 1.00 34.53 214 LEU A C 1
ATOM 1760 O O . LEU A 1 214 ? -24.394 -18.278 8.369 1.00 34.53 214 LEU A O 1
ATOM 1764 N N . ARG A 1 215 ? -25.185 -18.138 10.450 1.00 39.72 215 ARG A N 1
ATOM 1765 C CA . ARG A 1 215 ? -24.332 -19.230 10.961 1.00 39.72 215 ARG A CA 1
ATOM 1766 C C . ARG A 1 215 ? -24.933 -20.598 10.648 1.00 39.72 215 ARG A C 1
ATOM 1768 O O . ARG A 1 215 ? -25.203 -21.375 11.557 1.00 39.72 215 ARG A O 1
ATOM 1775 N N . ASN A 1 216 ? -25.133 -20.913 9.372 1.00 32.66 216 ASN A N 1
ATOM 1776 C CA . ASN A 1 216 ? -25.415 -22.291 8.990 1.00 32.66 216 ASN A CA 1
ATOM 1777 C C . ASN A 1 216 ? -24.885 -22.670 7.606 1.00 32.66 216 ASN A C 1
ATOM 1779 O O . ASN A 1 216 ? -25.617 -23.187 6.781 1.00 32.66 216 ASN A O 1
ATOM 1783 N N . THR A 1 217 ? -23.583 -22.478 7.392 1.00 33.69 217 THR A N 1
ATOM 1784 C CA . THR A 1 217 ? -22.757 -23.417 6.615 1.00 33.69 217 THR A CA 1
ATOM 1785 C C . THR A 1 217 ? -21.343 -23.405 7.192 1.00 33.69 217 THR A C 1
ATOM 1787 O O . THR A 1 217 ? -20.473 -22.637 6.785 1.00 33.69 217 THR A O 1
ATOM 1790 N N . ARG A 1 218 ? -21.111 -24.264 8.192 1.00 33.28 218 ARG A N 1
ATOM 1791 C CA . ARG A 1 218 ? -19.772 -24.806 8.447 1.00 33.28 218 ARG A CA 1
ATOM 1792 C C . ARG A 1 218 ? -19.339 -25.531 7.173 1.00 33.28 218 ARG A C 1
ATOM 1794 O O . ARG A 1 218 ? -20.064 -26.424 6.763 1.00 33.28 218 ARG A O 1
ATOM 1801 N N . ASN A 1 219 ? -18.216 -25.127 6.580 1.00 26.53 219 ASN A N 1
ATOM 1802 C CA . ASN A 1 219 ? -17.249 -25.980 5.869 1.00 26.53 219 ASN A CA 1
ATOM 1803 C C . ASN A 1 219 ? -16.114 -25.105 5.307 1.00 26.53 219 ASN A C 1
ATOM 1805 O O . ASN A 1 219 ? -16.049 -24.820 4.119 1.00 26.53 219 ASN A O 1
ATOM 1809 N N . TYR A 1 220 ? -15.192 -24.683 6.178 1.00 30.97 220 TYR A N 1
ATOM 1810 C CA . TYR A 1 220 ? -13.874 -24.182 5.768 1.00 30.97 220 TYR A CA 1
ATOM 1811 C C . TYR A 1 220 ? -12.851 -25.314 5.929 1.00 30.97 220 TYR A C 1
ATOM 1813 O O . TYR A 1 220 ? -11.945 -25.257 6.753 1.00 30.97 220 TYR A O 1
ATOM 1821 N N . SER A 1 221 ? -13.065 -26.413 5.202 1.00 34.38 221 SER A N 1
ATOM 1822 C CA . SER A 1 221 ? -12.098 -27.509 5.089 1.00 34.38 221 SER A CA 1
ATOM 1823 C C . SER A 1 221 ? -12.446 -28.433 3.920 1.00 34.38 221 SER A C 1
ATOM 1825 O O . SER A 1 221 ? -12.755 -29.606 4.122 1.00 34.38 221 SER A O 1
ATOM 1827 N N . GLU A 1 222 ? -12.368 -27.935 2.687 1.00 26.31 222 GLU A N 1
ATOM 1828 C CA . GLU A 1 222 ? -12.265 -28.819 1.522 1.00 26.31 222 GLU A CA 1
ATOM 1829 C C . GLU A 1 222 ? -10.866 -28.760 0.915 1.00 26.31 222 GLU A C 1
ATOM 1831 O O . GLU A 1 222 ? -10.454 -27.844 0.207 1.00 26.31 222 GLU A O 1
ATOM 1836 N N . LYS A 1 223 ? -10.127 -29.798 1.305 1.00 30.17 223 LYS A N 1
ATOM 1837 C CA . LYS A 1 223 ? -9.009 -30.447 0.634 1.00 30.17 223 LYS A CA 1
ATOM 1838 C C . LYS A 1 223 ? -8.916 -30.109 -0.862 1.00 30.17 223 LYS A C 1
ATOM 1840 O O . LYS A 1 223 ? -9.770 -30.505 -1.646 1.00 30.17 223 LYS A O 1
ATOM 1845 N N . ARG A 1 224 ? -7.773 -29.570 -1.280 1.00 26.67 224 ARG A N 1
ATOM 1846 C CA . ARG A 1 224 ? -7.160 -29.964 -2.554 1.00 26.67 224 ARG A CA 1
ATOM 1847 C C . ARG A 1 224 ? -5.763 -30.498 -2.272 1.00 26.67 224 ARG A C 1
ATOM 1849 O O . ARG A 1 224 ? -4.783 -29.767 -2.226 1.00 26.67 224 ARG A O 1
ATOM 1856 N N . GLN A 1 225 ? -5.735 -31.801 -1.999 1.00 26.50 225 GLN A N 1
ATOM 1857 C CA . GLN A 1 225 ? -4.605 -32.649 -2.347 1.00 26.50 225 GLN A CA 1
ATOM 1858 C C . GLN A 1 225 ? -4.589 -32.797 -3.870 1.00 26.50 225 GLN A C 1
ATOM 1860 O O . GLN A 1 225 ? -5.587 -33.236 -4.429 1.00 26.50 225 GLN A O 1
ATOM 1865 N N . LEU A 1 226 ? -3.468 -32.455 -4.492 1.00 25.12 226 LEU A N 1
ATOM 1866 C CA . LEU A 1 226 ? -2.965 -32.937 -5.786 1.00 25.12 226 LEU A CA 1
ATOM 1867 C C . LEU A 1 226 ? -1.429 -32.848 -5.582 1.00 25.12 226 LEU A C 1
ATOM 1869 O O . LEU A 1 226 ? -0.963 -31.756 -5.276 1.00 25.12 226 LEU A O 1
ATOM 1873 N N . GLN A 1 227 ? -0.604 -33.901 -5.431 1.00 26.66 227 GLN A N 1
ATOM 1874 C CA . GLN A 1 227 ? -0.287 -34.992 -6.374 1.00 26.66 227 GLN A CA 1
ATOM 1875 C C . GLN A 1 227 ? -0.369 -34.456 -7.811 1.00 26.66 227 GLN A C 1
ATOM 1877 O O . GLN A 1 227 ? -1.469 -34.364 -8.340 1.00 26.66 227 GLN A O 1
ATOM 1882 N N . TRP A 1 228 ? 0.697 -33.975 -8.457 1.00 33.09 228 TRP A N 1
ATOM 1883 C CA . TRP A 1 228 ? 2.118 -34.353 -8.469 1.00 33.09 228 TRP A CA 1
ATOM 1884 C C . TRP A 1 228 ? 3.046 -33.136 -8.431 1.00 33.09 228 TRP A C 1
ATOM 1886 O O . TRP A 1 228 ? 2.633 -32.076 -8.951 1.00 33.09 228 TRP A O 1
#

Radius of gyration: 22.53 Å; chains: 1; bounding box: 51×56×65 Å

pLDDT: mean 77.78, std 23.05, range [25.12, 96.94]

Organism: Sitophilus oryzae (NCBI:txid7048)